Protein AF-A0A519W907-F1 (afdb_monomer_lite)

Secondary structure (DSSP, 8-state):
-EEETTEEEEEEESSEEEEETTEEEEEEES-SEEEEEEESTTS--EE-GGGEEEE--SSSSEEEEEE---------EEEEETTEEEEEPPP--TTEEEEEEEEEEESSEEEEEETTEEEEEEE-SSS-EEEE-TTTTTT-SS-EEEEEEPPEETT-GGGGGS-TTT-----TT-EE-EEEEEEEEEEEEEEEEE-

Radius of gyration: 21.45 Å; chains: 1; bounding box: 52×38×58 Å

Foldseek 3Di:
DDDDPNFDKDKDKCFDWDDDHQKTKTKHWQDQKMKIKIPQPPSWDWPPCPQWDWDDDPDRITMIIGGHDDDFWDWDKDDPDQFKIKTAQTDDDPQFPWKKKWWQKAAAKKFKDAPNHTDDMDGQQLGTDIDTRVVVVPVGPVNMIMMGGHWAWPPPPCLVVHDPNSRDDDDPRDTDIHGDDIGIITIGMDMIGTD

Sequence (195 aa):
MISADDQKAICFSEAIILKDRNQLQLLSLGKANFSLSVYPKGSLVFENTSEMKVQKDNFPTDDYTVSVPEVSPVLDKNLTAEDKVQVKLPVLEKGLNDIFLNIDYLGDVGLAYLDNTLVADDFYKGLPWNIGLKQFIGQSKSNELQFYFRPIYKTAPYLVDLLPQALPKFERDSKLVDIKKLIFVPEYTFTIKIK

Structure (mmCIF, N/CA/C/O backbone):
data_AF-A0A519W907-F1
#
_entry.id   AF-A0A519W907-F1
#
loop_
_atom_site.group_PDB
_atom_site.id
_atom_site.type_symbol
_atom_site.label_atom_id
_atom_site.label_alt_id
_atom_site.label_comp_id
_atom_site.label_asym_id
_atom_site.label_entity_id
_atom_site.label_seq_id
_atom_site.pdbx_PDB_ins_code
_atom_site.Cartn_x
_atom_site.Cartn_y
_atom_site.Cartn_z
_atom_site.occupancy
_atom_site.B_iso_or_equiv
_atom_site.auth_seq_id
_atom_site.auth_comp_id
_atom_site.auth_asym_id
_atom_site.auth_atom_id
_atom_site.pdbx_PDB_model_num
ATOM 1 N N . MET A 1 1 ? -16.003 14.072 10.359 1.00 70.38 1 MET A N 1
ATOM 2 C CA . MET A 1 1 ? -17.065 14.333 11.355 1.00 70.38 1 MET A CA 1
ATOM 3 C C . MET A 1 1 ? -17.979 13.123 11.368 1.00 70.38 1 MET A C 1
ATOM 5 O O . MET A 1 1 ? -18.423 12.713 10.303 1.00 70.38 1 MET A O 1
ATOM 9 N N . ILE A 1 2 ? -18.182 12.522 12.533 1.00 77.81 2 ILE A N 1
ATOM 10 C CA . ILE A 1 2 ? -18.952 11.294 12.744 1.00 77.81 2 ILE A CA 1
ATOM 11 C C . ILE A 1 2 ? -20.163 11.668 13.597 1.00 77.81 2 ILE A C 1
ATOM 13 O O . ILE A 1 2 ? -20.025 12.429 14.548 1.00 77.81 2 ILE A O 1
ATOM 17 N N . SER A 1 3 ? -21.349 11.188 13.233 1.00 71.50 3 SER A N 1
ATOM 18 C CA . SER A 1 3 ? -22.583 11.396 13.999 1.00 71.50 3 SER A CA 1
ATOM 19 C C . SER A 1 3 ? -23.052 10.092 14.643 1.00 71.50 3 SER A C 1
ATOM 21 O O . SER A 1 3 ? -23.189 9.094 13.941 1.00 71.50 3 SER A O 1
ATOM 23 N N . ALA A 1 4 ? -23.321 10.083 15.939 1.00 64.75 4 ALA A N 1
ATOM 24 C CA . ALA A 1 4 ? -23.958 8.967 16.637 1.00 64.75 4 ALA A CA 1
ATOM 25 C C . ALA A 1 4 ? -25.006 9.556 17.586 1.00 64.75 4 ALA A C 1
ATOM 27 O O . ALA A 1 4 ? -24.677 10.486 18.315 1.00 64.75 4 ALA A O 1
ATOM 28 N N . ASP A 1 5 ? -26.258 9.094 17.500 1.00 60.44 5 ASP A N 1
ATOM 29 C CA . ASP A 1 5 ? -27.373 9.495 18.374 1.00 60.44 5 ASP A CA 1
ATOM 30 C C . ASP A 1 5 ? -27.430 11.005 18.691 1.00 60.44 5 ASP A C 1
ATOM 32 O O . ASP A 1 5 ? -27.331 11.436 19.838 1.00 60.44 5 ASP A O 1
ATOM 36 N N . ASP A 1 6 ? -27.535 11.829 17.640 1.00 66.31 6 ASP A N 1
ATOM 37 C CA . ASP A 1 6 ? -27.565 13.305 17.679 1.00 66.31 6 ASP A CA 1
ATOM 38 C C . ASP A 1 6 ? -26.314 14.012 18.241 1.00 66.31 6 ASP A C 1
ATOM 40 O O . ASP A 1 6 ? -26.222 15.244 18.195 1.00 66.31 6 ASP A O 1
ATOM 44 N N . GLN A 1 7 ? -25.287 13.269 18.659 1.00 70.31 7 GLN A N 1
ATOM 45 C CA . GLN A 1 7 ? -23.971 13.807 18.994 1.00 70.31 7 GLN A CA 1
ATOM 46 C C . GLN A 1 7 ? -23.035 13.792 17.782 1.00 70.31 7 GLN A C 1
ATOM 48 O O . GLN A 1 7 ? -22.988 12.851 16.984 1.00 70.31 7 GLN A O 1
ATOM 53 N N . LYS A 1 8 ? -22.272 14.879 17.625 1.00 85.38 8 LYS A N 1
ATOM 54 C CA . LYS A 1 8 ? -21.253 15.025 16.582 1.00 85.38 8 LYS A CA 1
ATOM 55 C C . LYS A 1 8 ? -19.876 14.912 17.212 1.00 85.38 8 LYS A C 1
ATOM 57 O O . LYS A 1 8 ? -19.538 15.691 18.098 1.00 85.38 8 LYS A O 1
ATOM 62 N N . ALA A 1 9 ? -19.079 13.999 16.678 1.00 91.00 9 ALA A N 1
ATOM 63 C CA . ALA A 1 9 ? -17.692 13.805 17.044 1.00 91.00 9 ALA A CA 1
ATOM 64 C C . ALA A 1 9 ? -16.762 14.117 15.866 1.00 91.00 9 ALA A C 1
ATOM 66 O O . ALA A 1 9 ? -17.083 13.925 14.683 1.00 91.00 9 ALA A O 1
ATOM 67 N N . ILE A 1 10 ? -15.571 14.595 16.187 1.00 92.56 10 ILE A N 1
ATOM 68 C CA . ILE A 1 10 ? -14.442 14.695 15.273 1.00 92.56 10 ILE A CA 1
ATOM 69 C C . ILE A 1 10 ? -13.438 13.639 15.711 1.00 92.56 10 ILE A C 1
ATOM 71 O O . ILE A 1 10 ? -13.078 13.573 16.882 1.00 92.56 10 ILE A O 1
ATOM 75 N N . CYS A 1 11 ? -13.004 12.816 14.762 1.00 93.25 11 CYS A N 1
ATOM 76 C CA . CYS A 1 11 ? -12.008 11.789 15.009 1.00 93.25 11 CYS A CA 1
ATOM 77 C C . CYS A 1 11 ? -10.723 12.135 14.264 1.00 93.25 11 CYS A C 1
ATOM 79 O O . CYS A 1 11 ? -10.778 12.532 13.098 1.00 93.25 11 CYS A O 1
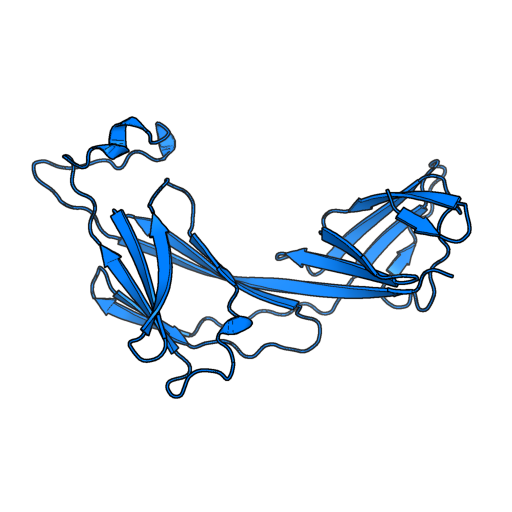ATOM 81 N N . PHE A 1 12 ? -9.592 11.951 14.934 1.00 93.94 12 PHE A N 1
ATOM 82 C CA . PHE A 1 12 ? -8.254 12.079 14.371 1.00 93.94 12 PHE A CA 1
ATOM 83 C C . PHE A 1 12 ? -7.584 10.713 14.443 1.00 93.94 12 PHE A C 1
ATOM 85 O O . PHE A 1 12 ? -7.691 10.029 15.457 1.00 93.94 12 PHE A O 1
ATOM 92 N N . SER A 1 13 ? -6.928 10.288 13.371 1.00 94.88 13 SER A N 1
ATOM 93 C CA . SER A 1 13 ? -6.238 9.003 13.342 1.00 94.88 13 SER A CA 1
ATOM 94 C C . SER A 1 13 ? -5.138 9.020 12.293 1.00 94.88 13 SER A C 1
ATOM 96 O O . SER A 1 13 ? -5.217 9.754 11.309 1.00 94.88 13 SER A O 1
ATOM 98 N N . GLU A 1 14 ? -4.118 8.194 12.510 1.00 93.94 14 GLU A N 1
ATOM 99 C CA . GLU A 1 14 ? -3.147 7.840 11.471 1.00 93.94 14 GLU A CA 1
ATOM 100 C C . GLU A 1 14 ? -3.726 6.851 10.443 1.00 93.94 14 GLU A C 1
ATOM 102 O O . GLU A 1 14 ? -3.147 6.672 9.373 1.00 93.94 14 GLU A O 1
ATOM 107 N N . ALA A 1 15 ? -4.855 6.215 10.766 1.00 96.25 15 ALA A N 1
ATOM 108 C CA . ALA A 1 15 ? -5.601 5.315 9.899 1.00 96.25 15 ALA A CA 1
ATOM 109 C C . ALA A 1 15 ? -6.757 6.046 9.194 1.00 96.25 15 ALA A C 1
ATOM 111 O O . ALA A 1 15 ? -7.297 7.040 9.689 1.00 96.25 15 ALA A O 1
ATOM 112 N N . ILE A 1 16 ? -7.189 5.516 8.048 1.00 96.69 16 ILE A N 1
ATOM 113 C CA . ILE A 1 16 ? -8.424 5.959 7.393 1.00 96.69 16 ILE A CA 1
ATOM 114 C C . ILE A 1 16 ? -9.606 5.482 8.234 1.00 96.69 16 ILE A C 1
ATOM 116 O O . ILE A 1 16 ? -9.694 4.302 8.561 1.00 96.69 16 ILE A O 1
ATOM 120 N N . ILE A 1 17 ? -10.530 6.389 8.549 1.00 95.62 17 ILE A N 1
ATOM 121 C CA . ILE A 1 17 ? -11.755 6.071 9.288 1.00 95.62 17 ILE A CA 1
ATOM 122 C C . ILE A 1 17 ? -12.928 6.030 8.312 1.00 95.62 17 ILE A C 1
ATOM 124 O O . ILE A 1 17 ? -13.289 7.046 7.714 1.00 95.62 17 ILE A O 1
ATOM 128 N N . LEU A 1 18 ? -13.559 4.868 8.202 1.00 94.88 18 LEU A N 1
ATOM 129 C CA . LEU A 1 18 ? -14.806 4.662 7.479 1.00 94.88 18 LEU A CA 1
ATOM 130 C C . LEU A 1 18 ? -15.929 4.460 8.494 1.00 94.88 18 LEU A C 1
ATOM 132 O O . LEU A 1 18 ? -15.838 3.609 9.375 1.00 94.88 18 LEU A O 1
ATOM 136 N N . LYS A 1 19 ? -16.993 5.254 8.383 1.00 91.50 19 LYS A N 1
ATOM 137 C CA . LYS A 1 19 ? -18.180 5.112 9.228 1.00 91.50 19 LYS A CA 1
ATOM 138 C C . LYS A 1 19 ? -19.247 4.333 8.469 1.00 91.50 19 LYS A C 1
ATOM 140 O O . LYS A 1 19 ? -19.707 4.802 7.430 1.00 91.50 19 LYS A O 1
ATOM 145 N N . ASP A 1 20 ? -19.702 3.224 9.039 1.00 88.88 20 ASP A N 1
ATOM 146 C CA . ASP A 1 20 ? -20.896 2.510 8.588 1.00 88.88 20 ASP A CA 1
ATOM 147 C C . ASP A 1 20 ? -21.886 2.363 9.746 1.00 88.88 20 ASP A C 1
ATOM 149 O O . ASP A 1 20 ? -21.663 1.608 10.691 1.00 88.88 20 ASP A O 1
ATOM 153 N N . ARG A 1 21 ? -22.990 3.115 9.686 1.00 87.00 21 ARG A N 1
ATOM 154 C CA . ARG A 1 21 ? -24.028 3.165 10.733 1.00 87.00 21 ARG A CA 1
ATOM 155 C C . ARG A 1 21 ? -23.418 3.371 12.130 1.00 87.00 21 ARG A C 1
ATOM 157 O O . ARG A 1 21 ? -22.912 4.458 12.406 1.00 87.00 21 ARG A O 1
ATOM 164 N N . ASN A 1 22 ? -23.444 2.328 12.962 1.00 89.06 22 ASN A N 1
ATOM 165 C CA . ASN A 1 22 ? -22.964 2.306 14.343 1.00 89.06 22 ASN A CA 1
ATOM 166 C C . ASN A 1 22 ? -21.597 1.611 14.445 1.00 89.06 22 ASN A C 1
ATOM 168 O O . ASN A 1 22 ? -21.284 0.991 15.456 1.00 89.06 22 ASN A O 1
ATOM 172 N N . GLN A 1 23 ? -20.800 1.629 13.379 1.00 91.94 23 GLN A N 1
ATOM 173 C CA . GLN A 1 23 ? -19.469 1.036 13.346 1.00 91.94 23 GLN A CA 1
ATOM 174 C C . GLN A 1 23 ? -18.473 1.990 12.700 1.00 91.94 23 GLN A C 1
ATOM 176 O O . GLN A 1 23 ? -18.790 2.697 11.739 1.00 91.94 23 GLN A O 1
ATOM 181 N N . LEU A 1 24 ? -17.256 1.980 13.231 1.00 93.12 24 LEU A N 1
ATOM 182 C CA . LEU A 1 24 ? -16.083 2.556 12.598 1.00 93.12 24 LEU A CA 1
ATOM 183 C C . LEU A 1 24 ? -15.180 1.426 12.141 1.00 93.12 24 LEU A C 1
ATOM 185 O O . LEU A 1 24 ? -14.787 0.579 12.941 1.00 93.12 24 LEU A O 1
ATOM 189 N N . GLN A 1 25 ? -14.822 1.449 10.869 1.00 95.25 25 GLN A N 1
ATOM 190 C CA . GLN A 1 25 ? -13.731 0.659 10.336 1.00 95.25 25 GLN A CA 1
ATOM 191 C C . GLN A 1 25 ? -12.511 1.567 10.193 1.00 95.25 25 GLN A C 1
ATOM 193 O O . GLN A 1 25 ? -12.583 2.628 9.575 1.00 95.25 25 GLN A O 1
ATOM 198 N N . LEU A 1 26 ? -11.394 1.149 10.775 1.00 95.94 26 LEU A N 1
ATOM 199 C CA . LEU A 1 26 ? -10.100 1.802 10.655 1.00 95.94 26 LEU A CA 1
ATOM 200 C C . LEU A 1 26 ? -9.215 0.985 9.716 1.00 95.94 26 LEU A C 1
ATOM 202 O O . LEU A 1 26 ? -9.109 -0.233 9.883 1.00 95.94 26 LEU A O 1
ATOM 206 N N . LEU A 1 27 ? -8.606 1.652 8.735 1.00 97.56 27 LEU A N 1
ATOM 207 C CA . LEU A 1 27 ? -7.676 1.063 7.772 1.00 97.56 27 LEU A CA 1
ATOM 208 C C . LEU A 1 27 ? -6.295 1.696 7.942 1.00 97.56 27 LEU A C 1
ATOM 210 O O . LEU A 1 27 ? -6.119 2.891 7.696 1.00 97.56 27 LEU A O 1
ATOM 214 N N . SER A 1 28 ? -5.329 0.906 8.403 1.00 97.56 28 SER A N 1
ATOM 215 C CA . SER A 1 28 ? -3.981 1.375 8.730 1.00 97.56 28 SER A CA 1
ATOM 216 C C . SER A 1 28 ? -2.957 0.770 7.778 1.00 97.56 28 SER A C 1
ATOM 218 O O . SER A 1 28 ? -2.680 -0.429 7.824 1.00 97.56 28 SER A O 1
ATOM 220 N N . LEU A 1 29 ? -2.372 1.600 6.914 1.00 97.12 29 LEU A N 1
ATOM 221 C CA . LEU A 1 29 ? -1.371 1.163 5.945 1.00 97.12 29 LEU A CA 1
ATOM 222 C C . LEU A 1 29 ? 0.013 1.050 6.600 1.00 97.12 29 LEU A C 1
ATOM 224 O O . LEU A 1 29 ? 0.566 2.030 7.096 1.00 97.12 29 LEU A O 1
ATOM 228 N N . GLY A 1 30 ? 0.585 -0.152 6.589 1.00 96.50 30 GLY A N 1
ATOM 229 C CA . GLY A 1 30 ? 1.949 -0.438 7.038 1.00 96.50 30 GLY A CA 1
ATOM 230 C C . GLY A 1 30 ? 2.181 -0.353 8.550 1.00 96.50 30 GLY A C 1
ATOM 231 O O . GLY A 1 30 ? 3.302 -0.581 8.996 1.00 96.50 30 GLY A O 1
ATOM 232 N N . LYS A 1 31 ? 1.154 -0.043 9.350 1.00 96.25 31 LYS A N 1
ATOM 233 C CA . LYS A 1 31 ? 1.269 0.129 10.804 1.00 96.25 31 LYS A CA 1
ATOM 234 C C . LYS A 1 31 ? 0.263 -0.746 11.548 1.00 96.25 31 LYS A C 1
ATOM 236 O O . LYS A 1 31 ? -0.934 -0.470 11.525 1.00 96.25 31 LYS A O 1
ATOM 241 N N . ALA A 1 32 ? 0.760 -1.745 12.276 1.00 95.81 32 ALA A N 1
ATOM 242 C CA . ALA A 1 32 ? -0.058 -2.583 13.162 1.00 95.81 32 ALA A CA 1
ATOM 243 C C . ALA A 1 32 ? -0.493 -1.856 14.454 1.00 95.81 32 ALA A C 1
ATOM 245 O O . ALA A 1 32 ? -1.397 -2.301 15.157 1.00 95.81 32 ALA A O 1
ATOM 246 N N . ASN A 1 33 ? 0.148 -0.726 14.769 1.00 95.62 33 ASN A N 1
ATOM 247 C CA . ASN A 1 33 ? -0.187 0.131 15.901 1.00 95.62 33 ASN A CA 1
ATOM 248 C C . ASN A 1 33 ? -0.489 1.538 15.392 1.00 95.62 33 ASN A C 1
ATOM 250 O O . ASN A 1 33 ? 0.345 2.122 14.700 1.00 95.62 33 ASN A O 1
ATOM 254 N N . PHE A 1 34 ? -1.652 2.082 15.736 1.00 95.31 34 PHE A N 1
ATOM 255 C CA . PHE A 1 34 ? -2.079 3.406 15.280 1.00 95.31 34 PHE A CA 1
ATOM 256 C C . PHE A 1 34 ? -2.965 4.099 16.318 1.00 95.31 34 PHE A C 1
ATOM 258 O O . PHE A 1 34 ? -3.583 3.456 17.171 1.00 95.31 34 PHE A O 1
ATOM 265 N N . SER A 1 35 ? -2.996 5.430 16.268 1.00 94.69 35 SER A N 1
ATOM 266 C CA . SER A 1 35 ? -3.778 6.255 17.190 1.00 94.69 35 SER A CA 1
ATOM 267 C C . SER A 1 35 ? -5.190 6.519 16.671 1.00 94.69 35 SER A C 1
ATOM 269 O O . SER A 1 35 ? -5.424 6.613 15.464 1.00 94.69 35 SER A O 1
ATOM 271 N N . LEU A 1 36 ? -6.129 6.669 17.598 1.00 94.50 36 LEU A N 1
ATOM 272 C CA . LEU A 1 36 ? -7.462 7.210 17.370 1.00 94.50 36 LEU A CA 1
ATOM 273 C C . LEU A 1 36 ? -7.775 8.184 18.506 1.00 94.50 36 LEU A C 1
ATOM 275 O O . LEU A 1 36 ? -7.763 7.791 19.666 1.00 94.50 36 LEU A O 1
ATOM 279 N N . SER A 1 37 ? -8.100 9.422 18.167 1.00 93.88 37 SER A N 1
ATOM 280 C CA . SER A 1 37 ? -8.501 10.465 19.111 1.00 93.88 37 SER A CA 1
ATOM 281 C C . SER A 1 37 ? -9.909 10.935 18.788 1.00 93.88 37 SER A C 1
ATOM 283 O O . SER A 1 37 ? -10.225 11.166 17.619 1.00 93.88 37 SER A O 1
ATOM 285 N N . VAL A 1 38 ? -10.752 11.109 19.802 1.00 93.69 38 VAL A N 1
ATOM 286 C CA . VAL A 1 38 ? -12.151 11.526 19.652 1.00 93.69 38 VAL A CA 1
ATOM 287 C C . VAL A 1 38 ? -12.395 12.832 20.398 1.00 93.69 38 VAL A C 1
ATOM 289 O O . VAL A 1 38 ? -12.130 12.926 21.592 1.00 93.69 38 VAL A O 1
ATOM 292 N N . TYR A 1 39 ? -12.936 13.832 19.702 1.00 92.56 39 TYR A N 1
ATOM 293 C CA . TYR A 1 39 ? -13.360 15.112 20.266 1.00 92.56 39 TYR A CA 1
ATOM 294 C C . TYR A 1 39 ? -14.861 15.358 20.027 1.00 92.56 39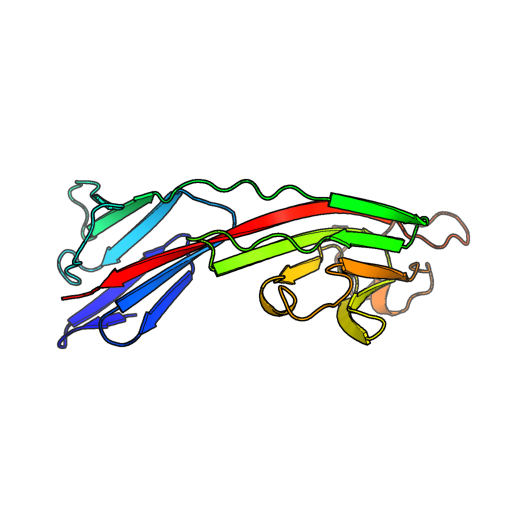 TYR A C 1
ATOM 296 O O . TYR A 1 39 ? -15.322 15.163 18.901 1.00 92.56 39 TYR A O 1
ATOM 304 N N . PRO A 1 40 ? -15.604 15.905 21.003 1.00 92.62 40 PRO A N 1
ATOM 305 C CA . PRO A 1 40 ? -15.180 16.129 22.383 1.00 92.62 40 PRO A CA 1
ATOM 306 C C . PRO A 1 40 ? -15.104 14.813 23.165 1.00 92.62 40 PRO A C 1
ATOM 308 O O . PRO A 1 40 ? -15.684 13.802 22.767 1.00 92.62 40 PRO A O 1
ATOM 311 N N . LYS A 1 41 ? -14.398 14.835 24.292 1.00 90.69 41 LYS A N 1
ATOM 312 C CA . LYS A 1 41 ? -14.345 13.722 25.240 1.00 90.69 41 LYS A CA 1
ATOM 313 C C . LYS A 1 41 ? -15.751 13.222 25.598 1.00 90.69 41 LYS A C 1
ATOM 315 O O . LYS A 1 41 ? -16.637 14.022 25.896 1.00 90.69 41 LYS A O 1
ATOM 320 N N . GLY A 1 42 ? -15.947 11.91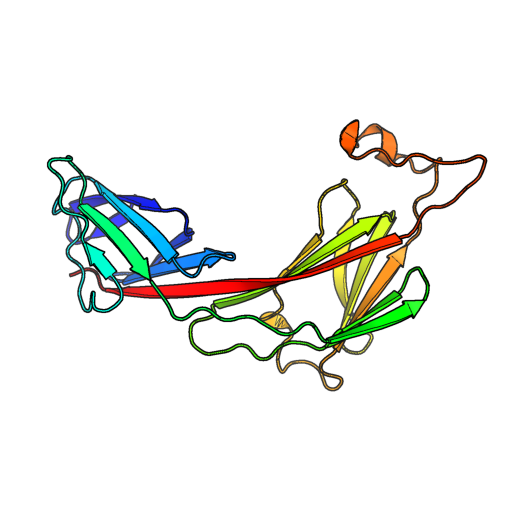2 25.572 1.00 87.94 42 GLY A N 1
ATOM 321 C CA . GLY A 1 42 ? -17.198 11.217 25.854 1.00 87.94 42 GLY A CA 1
ATOM 322 C C . GLY A 1 42 ? -18.213 11.226 24.710 1.00 87.94 42 GLY A C 1
ATOM 323 O O . GLY A 1 42 ? -19.293 10.674 24.888 1.00 87.94 42 GLY A O 1
ATOM 324 N N . SER A 1 43 ? -17.898 11.831 23.555 1.00 89.88 43 SER A N 1
ATOM 325 C CA . SER A 1 43 ? -18.846 11.932 22.429 1.00 89.88 43 SER A CA 1
ATOM 326 C C . SER A 1 43 ? -19.049 10.638 21.646 1.00 89.88 43 SER A C 1
ATOM 328 O O . SER A 1 43 ? -20.043 10.514 20.937 1.00 89.88 43 SER A O 1
ATOM 330 N N . LEU A 1 44 ? -18.123 9.680 21.752 1.00 88.62 44 LEU A N 1
ATOM 331 C CA . LEU A 1 44 ? -18.296 8.327 21.228 1.00 88.62 44 LEU A CA 1
ATOM 332 C C . LEU A 1 44 ? -17.982 7.323 22.327 1.00 88.62 44 LEU A C 1
ATOM 334 O O . LEU A 1 44 ? -16.925 7.379 22.954 1.00 88.62 44 LEU A O 1
ATOM 338 N N . VAL A 1 45 ? -18.892 6.375 22.522 1.00 87.56 45 VAL A N 1
ATOM 339 C CA . VAL A 1 45 ? -18.687 5.239 23.416 1.00 87.56 45 VAL A CA 1
ATOM 340 C C . VAL A 1 45 ? -18.495 4.004 22.554 1.00 87.56 45 VAL A C 1
ATOM 342 O O . VAL A 1 45 ? -19.340 3.682 21.724 1.00 87.56 45 VAL A O 1
ATOM 345 N N . PHE A 1 46 ? -17.372 3.320 22.739 1.00 89.25 46 PHE A N 1
ATOM 346 C CA . PHE A 1 46 ? -17.028 2.145 21.952 1.00 89.25 46 PHE A CA 1
ATOM 347 C C . PHE A 1 46 ? -17.325 0.839 22.696 1.00 89.25 46 PHE A C 1
ATOM 349 O O . PHE A 1 46 ? -17.104 0.737 23.904 1.00 89.25 46 PHE A O 1
ATOM 356 N N . GLU A 1 47 ? -17.771 -0.182 21.965 1.00 86.06 47 GLU A N 1
ATOM 357 C CA . GLU A 1 47 ? -17.928 -1.550 22.475 1.0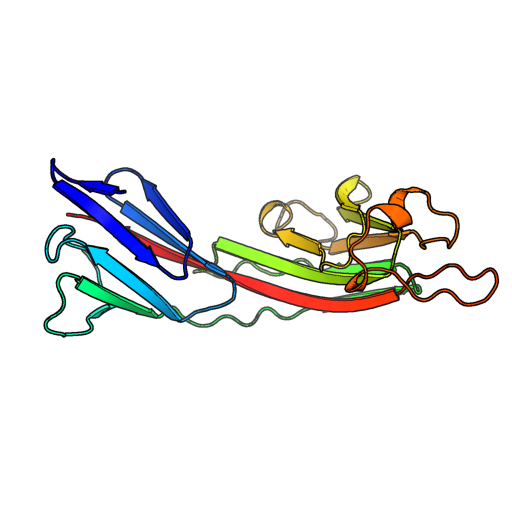0 86.06 47 GLU A CA 1
ATOM 358 C C . GLU A 1 47 ? -16.763 -2.449 22.029 1.00 86.06 47 GLU A C 1
ATOM 360 O O . GLU A 1 47 ? -16.185 -2.241 20.966 1.00 86.06 47 GLU A O 1
ATOM 365 N N . ASN A 1 48 ? -16.460 -3.503 22.797 1.00 74.19 48 ASN A N 1
ATOM 366 C CA . ASN A 1 48 ? -15.433 -4.509 22.467 1.00 74.19 48 ASN A CA 1
ATOM 367 C C . ASN A 1 48 ? -14.027 -3.924 22.221 1.00 74.19 48 ASN A C 1
ATOM 369 O O . ASN A 1 48 ? -13.335 -4.282 21.272 1.00 74.19 48 ASN A O 1
ATOM 373 N N . THR A 1 49 ? -13.572 -3.052 23.119 1.00 77.12 49 THR A N 1
ATOM 374 C CA . THR A 1 49 ? -12.282 -2.346 23.044 1.00 77.12 49 THR A CA 1
ATOM 375 C C . THR A 1 49 ? -11.070 -3.213 23.434 1.00 77.12 49 THR A C 1
ATOM 377 O O . THR A 1 49 ? -10.087 -2.682 23.940 1.00 77.12 49 THR A O 1
ATOM 380 N N . SER A 1 50 ? -11.109 -4.542 23.278 1.00 76.25 50 SER A N 1
ATOM 381 C CA . SER A 1 50 ? -10.040 -5.442 23.765 1.00 76.25 50 SER A CA 1
ATOM 382 C C . SER A 1 50 ? -8.680 -5.189 23.108 1.00 76.25 50 SER A C 1
ATOM 384 O O . SER A 1 50 ? -7.643 -5.395 23.732 1.00 76.25 50 SER A O 1
ATOM 386 N N . GLU A 1 51 ? -8.692 -4.714 21.864 1.00 78.25 51 GLU A N 1
ATOM 387 C CA . GLU A 1 51 ? -7.502 -4.372 21.070 1.00 78.25 51 GLU A CA 1
ATOM 388 C C . GLU A 1 51 ? -7.127 -2.881 21.189 1.00 78.25 51 GLU A C 1
ATOM 390 O O . GLU A 1 51 ? -6.204 -2.405 20.528 1.00 78.25 51 GLU A O 1
ATOM 395 N N . MET A 1 52 ? -7.827 -2.133 22.053 1.00 82.62 52 MET A N 1
ATOM 396 C CA . MET A 1 52 ? -7.609 -0.708 22.284 1.00 82.62 52 MET A CA 1
ATOM 397 C C . MET A 1 52 ? -7.087 -0.447 23.689 1.00 82.62 52 MET A C 1
ATOM 399 O O . MET A 1 52 ? -7.690 -0.828 24.693 1.00 82.62 52 MET A O 1
ATOM 403 N N . LYS A 1 53 ? -5.987 0.293 23.767 1.00 82.62 53 LYS A N 1
ATOM 404 C CA . LYS A 1 53 ? -5.474 0.840 25.021 1.00 82.62 53 LYS A CA 1
ATOM 405 C C . LYS A 1 53 ? -5.895 2.297 25.133 1.00 82.62 53 LYS A C 1
ATOM 407 O O . LYS A 1 53 ? -5.534 3.112 24.289 1.00 82.62 53 LYS A O 1
ATOM 412 N N . VAL A 1 54 ? -6.650 2.614 26.182 1.00 79.81 54 VAL A N 1
ATOM 413 C CA . VAL A 1 54 ? -7.026 3.994 26.514 1.00 79.81 54 VAL A CA 1
ATOM 414 C C . VAL A 1 54 ? -5.816 4.708 27.101 1.00 79.81 54 VAL A C 1
ATOM 416 O O . VAL A 1 54 ? -5.236 4.236 28.083 1.00 79.81 54 VAL A O 1
ATOM 419 N N . GLN A 1 55 ? -5.465 5.856 26.537 1.00 75.94 55 GLN A N 1
ATOM 420 C CA . GLN A 1 55 ? -4.487 6.759 27.125 1.00 75.94 55 GLN A CA 1
ATOM 421 C C . GLN A 1 55 ? -5.233 7.752 28.020 1.00 75.94 55 GLN A C 1
ATOM 423 O O . GLN A 1 55 ? -6.119 8.477 27.573 1.00 75.94 55 GLN A O 1
ATOM 428 N N . LYS A 1 56 ? -4.937 7.736 29.325 1.00 63.44 56 LYS A N 1
ATOM 429 C CA . LYS A 1 56 ? -5.553 8.667 30.277 1.00 63.44 56 LYS A CA 1
ATOM 430 C C . LYS A 1 56 ? -4.723 9.939 30.354 1.00 63.44 56 LYS A C 1
ATOM 432 O O . LYS A 1 56 ? -3.627 9.908 30.905 1.00 63.44 56 LYS A O 1
ATOM 437 N N . ASP A 1 57 ? -5.298 11.039 29.885 1.00 67.81 57 ASP A N 1
ATOM 438 C CA . ASP A 1 57 ? -4.787 12.389 30.109 1.00 67.81 57 ASP A CA 1
ATOM 439 C C . ASP A 1 57 ? -5.945 13.383 30.347 1.00 67.81 57 ASP A C 1
ATOM 441 O O . ASP A 1 57 ? -7.127 13.069 30.138 1.00 67.81 57 ASP A O 1
ATOM 445 N N . ASN A 1 58 ? -5.616 14.586 30.814 1.00 68.19 58 ASN A N 1
ATOM 446 C CA . ASN A 1 58 ? -6.547 15.675 31.109 1.00 68.19 58 ASN A CA 1
ATOM 447 C C . ASN A 1 58 ? -6.862 16.533 29.863 1.00 68.19 58 ASN A C 1
ATOM 449 O O . ASN A 1 58 ? -7.070 17.743 29.960 1.00 68.19 58 ASN A O 1
ATOM 453 N N . PHE A 1 59 ? -6.872 15.905 28.687 1.00 80.69 59 PHE A N 1
ATOM 454 C CA . PHE A 1 59 ? -7.176 16.531 27.402 1.00 80.69 59 PHE A CA 1
ATOM 455 C C . PHE A 1 59 ? -8.692 16.541 27.117 1.00 80.69 59 PHE A C 1
ATOM 457 O O . PHE A 1 59 ? -9.433 15.707 27.651 1.00 80.69 59 PHE A O 1
ATOM 464 N N . PRO A 1 60 ? -9.186 17.458 26.257 1.00 90.12 60 PRO A N 1
ATOM 465 C CA . PRO A 1 60 ? -10.580 17.476 25.809 1.00 90.12 60 PRO A CA 1
ATOM 466 C C . PRO A 1 60 ? -10.921 16.361 24.799 1.00 90.12 60 PRO A C 1
ATOM 468 O O . PRO A 1 60 ? -12.014 16.383 24.230 1.00 90.12 60 PRO A O 1
ATOM 471 N N . THR A 1 61 ? -10.010 15.414 24.568 1.00 91.81 61 THR A N 1
ATOM 472 C CA . THR A 1 61 ? -10.161 14.233 23.709 1.00 91.81 61 THR A CA 1
ATOM 473 C C . THR A 1 61 ? -10.178 12.941 24.523 1.00 91.81 61 THR A C 1
ATOM 475 O O . THR A 1 61 ? -9.621 12.878 25.620 1.00 91.81 61 THR A O 1
ATOM 478 N N . ASP A 1 62 ? -10.810 11.902 23.975 1.00 91.25 62 ASP A N 1
ATOM 479 C CA . ASP A 1 62 ? -10.503 10.519 24.344 1.00 91.25 62 ASP A CA 1
ATOM 480 C C . ASP A 1 62 ? -9.481 9.953 23.360 1.00 91.25 62 ASP A C 1
ATOM 482 O O . ASP A 1 62 ? -9.746 9.894 22.157 1.00 91.25 62 ASP A O 1
ATOM 486 N N . ASP A 1 63 ? -8.325 9.543 23.876 1.00 92.00 63 ASP A N 1
ATOM 487 C CA . ASP A 1 63 ? -7.197 9.062 23.085 1.00 92.00 63 ASP A CA 1
ATOM 488 C C . ASP A 1 63 ? -7.004 7.553 23.260 1.00 92.00 63 ASP A C 1
ATOM 490 O O . ASP A 1 63 ? -6.939 7.016 24.372 1.00 92.00 63 ASP A O 1
ATOM 494 N N . TYR A 1 64 ? -6.891 6.860 22.134 1.00 92.56 64 TYR A N 1
ATOM 495 C CA . TYR A 1 64 ? -6.785 5.413 22.055 1.00 92.56 64 TYR A CA 1
ATOM 496 C C . TYR A 1 64 ? -5.593 5.011 21.188 1.00 92.56 64 TYR A C 1
ATOM 498 O O . TYR A 1 64 ? -5.347 5.591 20.130 1.00 92.56 64 TYR A O 1
ATOM 506 N N . THR A 1 65 ? -4.890 3.960 21.602 1.00 94.00 65 THR A N 1
ATOM 507 C CA . THR A 1 65 ? -3.971 3.212 20.736 1.00 94.00 65 THR A CA 1
ATOM 508 C C . THR A 1 65 ? -4.624 1.895 20.361 1.00 94.00 65 THR A C 1
ATOM 510 O O . THR A 1 65 ? -4.946 1.099 21.245 1.00 94.00 65 THR A O 1
ATOM 513 N N . VAL A 1 66 ? -4.796 1.660 19.065 1.00 93.88 66 VAL A N 1
ATOM 514 C CA . VAL A 1 66 ? -5.224 0.372 18.517 1.00 93.88 66 VAL A CA 1
ATOM 515 C C . VAL A 1 66 ? -3.975 -0.453 18.214 1.00 93.88 66 VAL A C 1
ATOM 517 O O . VAL A 1 66 ? -3.053 0.052 17.571 1.00 93.88 66 VAL A O 1
ATOM 520 N N . SER A 1 67 ? -3.945 -1.703 18.675 1.00 94.56 67 SER A N 1
ATOM 521 C CA . SER A 1 67 ? -2.852 -2.651 18.434 1.00 94.56 67 SER A CA 1
ATOM 522 C C . SER A 1 67 ? -3.413 -3.955 17.875 1.00 94.56 67 SER A C 1
ATOM 524 O O . SER A 1 67 ? -4.065 -4.704 18.602 1.00 94.56 67 SER A O 1
ATOM 526 N N . VAL A 1 68 ? -3.128 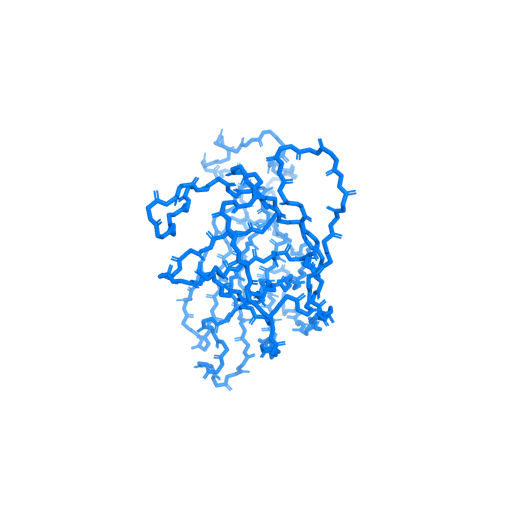-4.240 16.606 1.00 93.50 68 VAL A N 1
ATOM 527 C CA . VAL A 1 68 ? -3.499 -5.502 15.944 1.00 93.50 68 VAL A CA 1
ATOM 528 C C . VAL A 1 68 ? -2.272 -6.409 15.771 1.00 93.50 68 VAL A C 1
ATOM 530 O O . VAL A 1 68 ? -1.142 -5.916 15.830 1.00 93.50 68 VAL A O 1
ATOM 533 N N . PRO A 1 69 ? -2.446 -7.731 15.573 1.00 93.50 69 PRO A N 1
ATOM 534 C CA . PRO A 1 69 ? -1.332 -8.624 15.266 1.00 93.50 69 PRO A CA 1
ATOM 535 C C . PRO A 1 69 ? -0.570 -8.169 14.016 1.00 93.50 69 PRO A C 1
ATOM 537 O O . PRO A 1 69 ? -1.171 -7.913 12.974 1.00 93.50 69 PRO A O 1
ATOM 540 N N . GLU A 1 70 ? 0.752 -8.069 14.124 1.00 94.88 70 GLU A N 1
ATOM 541 C CA . GLU A 1 70 ? 1.613 -7.680 13.009 1.00 94.88 70 GLU A CA 1
ATOM 542 C C . GLU A 1 70 ? 1.752 -8.829 12.005 1.00 94.88 70 GLU A C 1
ATOM 544 O O . GLU A 1 70 ? 1.992 -9.977 12.383 1.00 94.88 70 GLU A O 1
ATOM 549 N N . VAL A 1 71 ? 1.620 -8.506 10.719 1.00 94.88 71 VAL A N 1
ATOM 550 C CA . VAL A 1 71 ? 1.760 -9.443 9.602 1.00 94.88 71 VAL A CA 1
ATOM 551 C C . VAL A 1 71 ? 2.899 -8.965 8.710 1.00 94.88 71 VAL A C 1
ATOM 553 O O . VAL A 1 71 ? 2.978 -7.789 8.361 1.00 94.88 71 VAL A O 1
ATOM 556 N N . SER A 1 72 ? 3.781 -9.884 8.322 1.00 92.31 72 SER A N 1
ATOM 557 C CA . SER A 1 72 ? 4.915 -9.617 7.429 1.00 92.31 72 SER A CA 1
ATOM 558 C C . SER A 1 72 ? 4.790 -10.455 6.154 1.00 92.31 72 SER A C 1
ATOM 560 O O . SER A 1 72 ? 5.321 -11.567 6.107 1.00 92.31 72 SER A O 1
ATOM 562 N N . PRO A 1 73 ? 4.088 -9.958 5.115 1.00 92.88 73 PRO A N 1
ATOM 563 C CA . PRO A 1 73 ? 3.908 -10.698 3.873 1.00 92.88 73 PRO A CA 1
ATOM 564 C C . PRO A 1 73 ? 5.250 -10.985 3.193 1.00 92.88 73 PRO A C 1
ATOM 566 O O . PRO A 1 73 ? 6.066 -10.083 2.985 1.00 92.88 73 PRO A O 1
ATOM 569 N N . VAL A 1 74 ? 5.469 -12.241 2.806 1.00 93.06 74 VAL A N 1
ATOM 570 C CA . VAL A 1 74 ? 6.681 -12.646 2.086 1.00 93.06 74 VAL A CA 1
ATOM 571 C C . VAL A 1 74 ? 6.521 -12.325 0.604 1.00 93.06 74 VAL A C 1
ATOM 573 O O . VAL A 1 74 ? 5.571 -12.766 -0.039 1.00 93.06 74 VAL A O 1
ATOM 576 N N . LEU A 1 75 ? 7.471 -11.569 0.055 1.00 96.25 75 LEU A N 1
ATOM 577 C CA . LEU A 1 75 ? 7.524 -11.255 -1.368 1.00 96.25 75 LEU A CA 1
ATOM 578 C C . LEU A 1 75 ? 8.269 -12.356 -2.132 1.00 96.25 75 LEU A C 1
ATOM 580 O O . LEU A 1 75 ? 9.492 -12.452 -2.038 1.00 96.25 75 LEU A O 1
ATOM 584 N N . ASP A 1 76 ? 7.535 -13.135 -2.925 1.00 96.69 76 ASP A N 1
ATOM 585 C CA . ASP A 1 76 ? 8.099 -14.056 -3.916 1.00 96.69 76 ASP A CA 1
ATOM 586 C C . ASP A 1 76 ? 8.039 -13.395 -5.301 1.00 96.69 76 ASP A C 1
ATOM 588 O O . ASP A 1 76 ? 6.959 -13.098 -5.825 1.00 96.69 76 ASP A O 1
ATOM 592 N N . LYS A 1 77 ? 9.218 -13.099 -5.857 1.00 96.50 77 LYS A N 1
ATOM 593 C CA . LYS A 1 77 ? 9.379 -12.416 -7.140 1.00 96.50 77 LYS A CA 1
ATOM 594 C C . LYS A 1 77 ? 10.458 -13.069 -7.993 1.00 96.50 77 LYS A C 1
ATOM 596 O O . LYS A 1 77 ? 11.481 -13.519 -7.480 1.00 96.50 77 LYS A O 1
ATOM 601 N N . ASN A 1 78 ? 10.269 -13.007 -9.304 1.00 96.88 78 ASN A N 1
ATOM 602 C CA . ASN A 1 78 ? 11.212 -13.502 -10.295 1.00 96.88 78 ASN A CA 1
ATOM 603 C C . ASN A 1 78 ? 11.475 -12.432 -11.366 1.00 96.88 78 ASN A C 1
ATOM 605 O O . ASN A 1 78 ? 10.570 -12.047 -12.108 1.00 96.88 78 ASN A O 1
ATOM 609 N N . LEU A 1 79 ? 12.711 -11.933 -11.440 1.00 96.06 79 LEU A N 1
ATOM 610 C CA . LEU A 1 79 ? 13.141 -11.028 -12.509 1.00 96.06 79 LEU A CA 1
ATOM 611 C C . LEU A 1 79 ? 13.387 -11.850 -13.774 1.00 96.06 79 LEU A C 1
ATOM 613 O O . LEU A 1 79 ? 14.254 -12.718 -13.795 1.00 96.06 79 LEU A O 1
ATOM 617 N N . THR A 1 80 ? 12.617 -11.576 -14.825 1.00 94.69 80 THR A N 1
ATOM 618 C CA . THR A 1 80 ? 12.700 -12.322 -16.096 1.00 94.69 80 THR A CA 1
ATOM 619 C C . THR A 1 80 ? 13.466 -11.556 -17.174 1.00 94.69 80 THR A C 1
ATOM 621 O O . THR A 1 80 ? 13.934 -12.161 -18.136 1.00 94.69 80 THR A O 1
ATOM 624 N N . ALA A 1 81 ? 13.619 -10.242 -17.000 1.00 95.19 81 ALA A N 1
ATOM 625 C CA . ALA A 1 81 ? 14.464 -9.352 -17.790 1.00 95.19 81 ALA A CA 1
ATOM 626 C C . ALA A 1 81 ? 14.754 -8.066 -16.988 1.00 95.19 81 ALA A C 1
ATOM 628 O O . ALA A 1 81 ? 14.240 -7.899 -15.881 1.00 95.19 81 ALA A O 1
ATOM 629 N N . GLU A 1 82 ? 15.535 -7.141 -17.556 1.00 93.56 82 GLU A N 1
ATOM 630 C CA . GLU A 1 82 ? 15.777 -5.807 -16.969 1.00 93.56 82 GLU A CA 1
ATOM 631 C C . GLU A 1 82 ? 14.486 -4.988 -16.787 1.00 93.56 82 GLU A C 1
ATOM 633 O O . GLU A 1 82 ? 14.376 -4.169 -15.880 1.00 93.56 82 GLU A O 1
ATOM 638 N N . ASP A 1 83 ? 13.492 -5.247 -17.636 1.00 96.88 83 ASP A N 1
ATOM 639 C CA . ASP A 1 83 ? 12.238 -4.513 -17.745 1.00 96.88 83 ASP A CA 1
ATOM 640 C C . ASP A 1 83 ? 11.014 -5.349 -17.342 1.00 96.88 83 ASP A C 1
ATOM 642 O O . ASP A 1 83 ? 9.877 -4.901 -17.511 1.00 96.88 83 ASP A O 1
ATOM 646 N N . LYS A 1 84 ? 11.216 -6.570 -16.824 1.00 98.06 84 LYS A N 1
ATOM 647 C CA . LYS A 1 84 ? 10.129 -7.507 -16.504 1.00 98.06 84 LYS A CA 1
ATOM 648 C C . LYS A 1 84 ? 10.335 -8.238 -15.190 1.00 98.06 84 LYS A C 1
ATOM 650 O O . LYS A 1 84 ? 11.371 -8.862 -14.949 1.00 98.06 84 LYS A O 1
ATOM 655 N N . VAL A 1 85 ? 9.279 -8.274 -14.385 1.00 98.25 85 VAL A N 1
ATOM 656 C CA . VAL A 1 85 ? 9.246 -9.010 -13.118 1.00 98.25 85 VAL A CA 1
ATOM 657 C C . VAL A 1 85 ? 7.916 -9.729 -12.949 1.00 98.25 85 VAL A C 1
ATOM 659 O O . VAL A 1 85 ? 6.861 -9.196 -13.277 1.00 98.25 85 VAL A O 1
ATOM 662 N N . GLN A 1 86 ? 7.972 -10.949 -12.436 1.00 97.81 86 GLN A N 1
ATOM 663 C CA . GLN A 1 86 ? 6.814 -11.710 -11.985 1.00 97.81 86 GLN A CA 1
ATOM 664 C C . GLN A 1 86 ? 6.742 -11.634 -10.465 1.00 97.81 86 GLN A C 1
ATOM 666 O O . GLN A 1 86 ? 7.772 -11.739 -9.798 1.00 97.81 86 GLN A O 1
ATOM 671 N N . VAL A 1 87 ? 5.546 -11.446 -9.917 1.00 97.94 87 VAL A N 1
ATOM 672 C CA . VAL A 1 87 ? 5.304 -11.396 -8.473 1.00 97.94 87 VAL A CA 1
ATOM 673 C C . VAL A 1 87 ? 4.155 -12.335 -8.145 1.00 97.94 87 VAL A C 1
ATOM 675 O O . VAL A 1 87 ? 3.058 -12.171 -8.682 1.00 97.94 87 VAL A O 1
ATOM 678 N N . LYS A 1 88 ? 4.383 -13.301 -7.251 1.00 97.31 88 LYS A N 1
ATOM 679 C CA . LYS A 1 88 ? 3.295 -14.151 -6.760 1.00 97.31 88 LYS A CA 1
ATOM 680 C C . LYS A 1 88 ? 2.349 -13.342 -5.894 1.00 97.31 88 LYS A C 1
ATOM 682 O O . LYS A 1 88 ? 2.775 -12.543 -5.059 1.00 97.31 88 LYS A O 1
ATOM 687 N N . LEU A 1 89 ? 1.057 -13.577 -6.084 1.00 96.75 89 LEU A N 1
ATOM 688 C CA . LEU A 1 89 ? 0.032 -12.970 -5.253 1.00 96.75 89 LEU A CA 1
ATOM 689 C C . LEU A 1 89 ? 0.125 -13.538 -3.828 1.00 96.75 89 LEU A C 1
ATOM 691 O O . LEU A 1 89 ? 0.186 -14.763 -3.663 1.00 96.75 89 LEU A O 1
ATOM 695 N N . PRO A 1 90 ? 0.147 -12.672 -2.800 1.00 95.69 90 PRO A N 1
ATOM 696 C CA . PRO A 1 90 ? 0.204 -13.112 -1.417 1.00 95.69 90 PRO A CA 1
ATOM 697 C C . PRO A 1 90 ? -1.135 -13.714 -0.983 1.00 95.69 90 PRO A C 1
ATOM 699 O O . PRO A 1 90 ? -2.175 -13.516 -1.613 1.00 95.69 90 PRO A O 1
ATOM 702 N N . VAL A 1 91 ? -1.118 -14.412 0.148 1.00 93.25 91 VAL A N 1
ATOM 703 C CA . VAL A 1 91 ? -2.347 -14.806 0.840 1.00 93.25 91 VAL A CA 1
ATOM 704 C C . VAL A 1 91 ? -2.819 -13.633 1.694 1.00 93.25 91 VAL A C 1
ATOM 706 O O . VAL A 1 91 ? -2.031 -13.043 2.431 1.00 93.25 91 VAL A O 1
ATOM 709 N N . LEU A 1 92 ? -4.107 -13.295 1.609 1.00 94.31 92 LEU A N 1
ATOM 710 C CA . LEU A 1 92 ? -4.694 -12.263 2.459 1.00 94.31 92 LEU A CA 1
ATOM 711 C C . LEU A 1 92 ? -5.045 -12.855 3.828 1.00 94.31 92 LEU A C 1
ATOM 713 O O . LEU A 1 92 ? -6.068 -13.522 3.991 1.00 94.31 92 LEU A O 1
ATOM 717 N N . GLU A 1 93 ? -4.167 -12.637 4.802 1.00 92.94 93 GLU A N 1
ATOM 718 C CA . GLU A 1 93 ? -4.354 -13.105 6.175 1.00 92.94 93 GLU A CA 1
ATOM 719 C C . GLU A 1 93 ? -5.503 -12.378 6.893 1.00 92.94 93 GLU A C 1
ATOM 721 O O . GLU A 1 93 ? -5.871 -11.243 6.574 1.00 92.94 93 GLU A O 1
ATOM 726 N N . LYS A 1 94 ? -6.082 -13.033 7.907 1.00 91.88 94 LYS A N 1
ATOM 727 C CA . LYS A 1 94 ? -7.146 -12.441 8.727 1.00 91.88 94 LYS A CA 1
ATOM 728 C C . LYS A 1 94 ? -6.622 -11.192 9.445 1.00 91.88 94 LYS A C 1
ATOM 730 O O . LYS A 1 94 ? -5.583 -11.242 10.089 1.00 91.88 94 LYS A O 1
ATOM 735 N N . GLY A 1 95 ? -7.395 -10.107 9.401 1.00 92.19 95 GLY A N 1
ATOM 736 C CA . GLY A 1 95 ? -7.019 -8.821 10.004 1.00 92.19 95 GLY A CA 1
ATOM 737 C C . GLY A 1 95 ? -6.375 -7.845 9.017 1.00 92.19 95 GLY A C 1
ATOM 738 O O . GLY A 1 95 ? -6.182 -6.679 9.357 1.00 92.19 95 GLY A O 1
ATOM 739 N N . LEU A 1 96 ? -6.116 -8.279 7.780 1.00 96.88 96 LEU A N 1
ATOM 740 C CA . LEU A 1 96 ? -5.747 -7.395 6.680 1.00 96.88 96 LEU A CA 1
ATOM 741 C C . LEU A 1 96 ? -6.977 -7.023 5.846 1.00 96.88 96 LEU A C 1
ATOM 743 O O . LEU A 1 96 ? -7.816 -7.871 5.535 1.00 96.88 96 LEU A O 1
ATOM 747 N N . ASN A 1 97 ? -7.080 -5.751 5.465 1.00 97.50 97 ASN A N 1
ATOM 748 C CA . ASN A 1 97 ? -8.004 -5.321 4.422 1.00 97.50 97 ASN A CA 1
ATOM 749 C C . ASN A 1 97 ? -7.448 -5.636 3.034 1.00 97.50 97 ASN A C 1
ATOM 751 O O . ASN A 1 97 ? -8.198 -6.131 2.191 1.00 97.50 97 ASN A O 1
ATOM 755 N N . ASP A 1 98 ? -6.166 -5.332 2.820 1.00 98.19 98 ASP A N 1
ATOM 756 C CA . ASP A 1 98 ? -5.437 -5.471 1.558 1.00 98.19 98 ASP A CA 1
ATOM 757 C C . ASP A 1 98 ? -3.929 -5.652 1.836 1.00 98.19 98 ASP A C 1
ATOM 759 O O . ASP A 1 98 ? -3.446 -5.452 2.954 1.00 98.19 98 ASP A O 1
ATOM 763 N N . ILE A 1 99 ? -3.174 -6.021 0.808 1.00 98.19 99 ILE A N 1
ATOM 764 C CA . ILE A 1 99 ? -1.719 -5.926 0.751 1.00 98.19 99 ILE A CA 1
ATOM 765 C C . ILE A 1 99 ? -1.390 -5.099 -0.486 1.00 98.19 99 ILE A C 1
ATOM 767 O O . ILE A 1 99 ? -1.763 -5.459 -1.600 1.00 98.19 99 ILE A O 1
ATOM 771 N N . PHE A 1 100 ? -0.662 -4.004 -0.301 1.00 98.06 100 PHE A N 1
ATOM 772 C CA . PHE A 1 100 ? -0.198 -3.170 -1.398 1.00 98.06 100 PHE A CA 1
ATOM 773 C C . PHE A 1 100 ? 1.176 -3.635 -1.862 1.00 98.06 100 PHE A C 1
ATOM 775 O O . PHE A 1 100 ? 2.087 -3.805 -1.051 1.00 98.06 100 PHE A O 1
ATOM 782 N N . LEU A 1 101 ? 1.354 -3.794 -3.169 1.00 98.38 101 LEU A N 1
ATOM 783 C CA . LEU A 1 101 ? 2.677 -3.884 -3.771 1.00 98.38 101 LEU A CA 1
ATOM 784 C C . LEU A 1 101 ? 3.146 -2.472 -4.124 1.00 98.38 101 LEU A C 1
ATOM 786 O O . LEU A 1 101 ? 2.539 -1.790 -4.948 1.00 98.38 101 LEU A O 1
ATOM 790 N N . ASN A 1 102 ? 4.228 -2.047 -3.483 1.00 98.06 102 ASN A N 1
ATOM 791 C CA . ASN A 1 102 ? 4.923 -0.805 -3.781 1.00 98.06 102 ASN A CA 1
ATOM 792 C C . ASN A 1 102 ? 6.124 -1.116 -4.680 1.00 98.06 102 ASN A C 1
ATOM 794 O O . ASN A 1 102 ? 6.986 -1.920 -4.310 1.00 98.06 102 ASN A O 1
ATOM 798 N N . ILE A 1 103 ? 6.160 -0.491 -5.854 1.00 98.25 103 ILE A N 1
ATOM 799 C CA . ILE A 1 103 ? 7.187 -0.686 -6.874 1.00 98.25 103 ILE A CA 1
ATOM 800 C C . ILE A 1 103 ? 7.894 0.645 -7.114 1.00 98.25 103 ILE A C 1
ATOM 802 O O . ILE A 1 103 ? 7.338 1.556 -7.725 1.00 98.25 103 ILE A O 1
ATOM 806 N N . ASP A 1 104 ? 9.135 0.751 -6.653 1.00 97.50 104 ASP A N 1
ATOM 807 C CA . ASP A 1 104 ? 10.051 1.810 -7.064 1.00 97.50 104 ASP A CA 1
ATOM 808 C C . ASP A 1 104 ? 10.731 1.370 -8.360 1.00 97.50 104 ASP A C 1
ATOM 810 O O . ASP A 1 104 ? 11.535 0.429 -8.372 1.00 97.50 104 ASP A O 1
ATOM 814 N N . TYR A 1 105 ? 10.368 2.026 -9.457 1.00 96.88 105 TYR A N 1
ATOM 815 C CA . TYR A 1 105 ? 10.912 1.762 -10.779 1.00 96.88 105 TYR A CA 1
ATOM 816 C C . TYR A 1 105 ? 11.340 3.064 -11.448 1.00 96.88 105 TYR A C 1
ATOM 818 O O . TYR A 1 105 ? 10.866 4.156 -11.132 1.00 96.88 105 TYR A O 1
ATOM 826 N N . LEU A 1 106 ? 12.252 2.929 -12.398 1.00 95.19 106 LEU A N 1
ATOM 827 C CA . LEU A 1 106 ? 12.545 3.920 -13.410 1.00 95.19 106 LEU A CA 1
ATOM 828 C C . LEU A 1 106 ? 12.088 3.353 -14.751 1.00 95.19 106 LEU A C 1
ATOM 830 O O . LEU A 1 106 ? 12.460 2.247 -15.129 1.00 95.19 106 LEU A O 1
ATOM 834 N N . GLY A 1 107 ? 11.273 4.107 -15.466 1.00 95.38 107 GLY A N 1
ATOM 835 C CA . GLY A 1 107 ? 10.705 3.709 -16.743 1.00 95.38 107 GLY A CA 1
ATOM 836 C C . GLY A 1 107 ? 9.755 4.789 -17.228 1.00 95.38 107 GLY A C 1
ATOM 837 O O . GLY A 1 107 ? 9.663 5.847 -16.620 1.00 95.38 107 GLY A O 1
ATOM 838 N N . ASP A 1 108 ? 9.083 4.530 -18.335 1.00 95.88 108 ASP A N 1
ATOM 839 C CA . ASP A 1 108 ? 8.069 5.404 -18.910 1.00 95.88 108 ASP A CA 1
ATOM 840 C C . ASP A 1 108 ? 6.682 5.054 -18.361 1.00 95.88 108 ASP A C 1
ATOM 842 O O . ASP A 1 108 ? 6.014 5.859 -17.714 1.00 95.88 108 ASP A O 1
ATOM 846 N N . VAL A 1 109 ? 6.292 3.793 -18.561 1.00 97.19 109 VAL A N 1
ATOM 847 C CA . VAL A 1 109 ? 5.013 3.239 -18.117 1.00 97.19 109 VAL A CA 1
ATOM 848 C C . VAL A 1 109 ? 5.251 1.858 -17.525 1.00 97.19 109 VAL A C 1
ATOM 850 O O . VAL A 1 109 ? 5.880 1.013 -18.170 1.00 97.19 109 VAL A O 1
ATOM 853 N N . GLY A 1 110 ? 4.736 1.620 -16.323 1.00 98.12 110 GLY A N 1
ATOM 854 C CA . GLY A 1 110 ? 4.584 0.288 -15.750 1.00 98.12 110 GLY A CA 1
ATOM 855 C C . GLY A 1 110 ? 3.262 -0.334 -16.191 1.00 98.12 110 GLY A C 1
ATOM 856 O O . GLY A 1 110 ? 2.227 0.319 -16.152 1.00 98.12 110 GLY A O 1
ATOM 857 N N . LEU A 1 111 ? 3.289 -1.592 -16.620 1.00 98.56 111 LEU A N 1
ATOM 858 C CA . LEU A 1 111 ? 2.115 -2.352 -17.049 1.00 98.56 111 LEU A CA 1
ATOM 859 C C . LEU A 1 111 ? 2.030 -3.632 -16.225 1.00 98.56 111 LEU A C 1
ATOM 861 O O . LEU A 1 111 ? 3.012 -4.369 -16.157 1.00 98.56 111 LEU A O 1
ATOM 865 N N . ALA A 1 112 ? 0.873 -3.909 -15.630 1.00 98.31 112 ALA A N 1
ATOM 866 C CA . ALA A 1 112 ? 0.607 -5.113 -14.852 1.00 98.31 112 ALA A CA 1
ATOM 867 C C . ALA A 1 112 ? -0.394 -6.007 -15.581 1.00 98.31 112 ALA A C 1
ATOM 869 O O . ALA A 1 112 ? -1.485 -5.571 -15.956 1.00 98.31 112 ALA A O 1
ATOM 870 N N . TYR A 1 113 ? -0.040 -7.276 -15.731 1.00 97.88 113 TYR A N 1
ATOM 871 C CA . TYR A 1 113 ? -0.846 -8.290 -16.385 1.00 97.88 113 TYR A CA 1
ATOM 872 C C . TYR A 1 113 ? -1.198 -9.413 -15.413 1.00 97.88 113 TYR A C 1
ATOM 874 O O . TYR A 1 113 ? -0.339 -9.896 -14.674 1.00 97.88 113 TYR A O 1
ATOM 882 N N . LEU A 1 114 ? -2.448 -9.863 -15.467 1.00 96.69 114 LEU A N 1
ATOM 883 C CA . LEU A 1 114 ? -2.949 -11.055 -14.790 1.00 96.69 114 LEU A CA 1
ATOM 884 C C . LEU A 1 114 ? -3.465 -12.015 -15.863 1.00 96.69 114 LEU A C 1
ATOM 886 O O . LEU A 1 114 ? -4.353 -11.643 -16.629 1.00 96.69 114 LEU A O 1
ATOM 890 N N . ASP A 1 115 ? -2.887 -13.214 -15.965 1.00 94.94 115 ASP A N 1
ATOM 891 C CA . ASP A 1 115 ? -3.232 -14.207 -17.000 1.00 94.94 115 ASP A CA 1
ATOM 892 C C . ASP A 1 115 ? -3.334 -13.585 -18.416 1.00 94.94 115 ASP A C 1
ATOM 894 O O . ASP A 1 115 ? -4.333 -13.728 -19.122 1.00 94.94 115 ASP A O 1
ATOM 898 N N . ASN A 1 116 ? -2.295 -12.836 -18.811 1.00 93.00 116 ASN A N 1
ATOM 899 C CA . ASN A 1 116 ? -2.163 -12.135 -20.098 1.00 93.00 116 ASN A CA 1
ATOM 900 C C . ASN A 1 116 ? -3.150 -10.973 -20.336 1.00 93.00 116 ASN A C 1
ATOM 902 O O . ASN A 1 116 ? -3.134 -10.374 -21.413 1.00 93.00 116 ASN A O 1
ATOM 906 N N . THR A 1 117 ? -3.964 -10.605 -19.347 1.00 95.56 117 THR A N 1
ATOM 907 C CA . THR A 1 117 ? -4.864 -9.444 -19.413 1.00 95.56 117 THR A CA 1
ATOM 908 C C . THR A 1 117 ? -4.237 -8.259 -18.693 1.00 95.56 117 THR A C 1
ATOM 910 O O . THR A 1 117 ? -3.795 -8.411 -17.560 1.00 95.56 117 THR A O 1
ATOM 913 N N . LEU A 1 118 ? -4.193 -7.082 -19.326 1.00 97.56 118 LEU A N 1
ATOM 914 C CA . LEU A 1 118 ? -3.745 -5.852 -18.663 1.00 97.56 118 LEU A CA 1
ATOM 915 C C . LEU A 1 118 ? -4.762 -5.473 -17.578 1.00 97.56 118 LEU A C 1
ATOM 917 O O . LEU A 1 118 ? -5.928 -5.243 -17.892 1.00 97.56 118 LEU A O 1
ATOM 921 N N . VAL A 1 119 ? -4.323 -5.417 -16.323 1.00 97.19 119 VAL A N 1
ATOM 922 C CA . VAL A 1 119 ? -5.192 -5.139 -15.166 1.00 97.19 119 VAL A CA 1
ATOM 923 C C . VAL A 1 119 ? -4.906 -3.802 -14.496 1.00 97.19 119 VAL A C 1
ATOM 925 O O . VAL A 1 119 ? -5.782 -3.273 -13.816 1.00 97.19 119 VAL A O 1
ATOM 928 N N . ALA A 1 120 ? -3.703 -3.256 -14.673 1.00 97.62 120 ALA A N 1
ATOM 929 C CA . ALA A 1 120 ? -3.345 -1.933 -14.183 1.00 97.62 120 ALA A CA 1
ATOM 930 C C . ALA A 1 120 ? -2.127 -1.380 -14.932 1.00 97.62 120 ALA A C 1
ATOM 932 O O . ALA A 1 120 ? -1.310 -2.139 -15.459 1.00 97.62 120 ALA A O 1
ATOM 933 N N . ASP A 1 121 ? -1.985 -0.062 -14.921 1.00 97.94 121 ASP A N 1
ATOM 934 C CA . ASP A 1 121 ? -0.840 0.665 -15.452 1.00 97.94 121 ASP A CA 1
ATOM 935 C C . ASP A 1 121 ? -0.489 1.869 -14.566 1.00 97.94 121 ASP A C 1
ATOM 937 O O . ASP A 1 121 ? -1.303 2.329 -13.762 1.00 97.94 121 ASP A O 1
ATOM 941 N N . ASP A 1 122 ? 0.742 2.361 -14.691 1.00 98.06 122 ASP A N 1
ATOM 942 C CA . ASP A 1 122 ? 1.209 3.569 -14.010 1.00 98.06 122 ASP A CA 1
ATOM 943 C C . ASP A 1 122 ? 2.170 4.356 -14.901 1.00 98.06 122 ASP A C 1
ATOM 945 O O . ASP A 1 122 ? 3.135 3.804 -15.429 1.00 98.06 122 ASP A O 1
ATOM 949 N N . PHE A 1 123 ? 1.917 5.658 -15.047 1.00 96.25 123 PHE A N 1
ATOM 950 C CA . PHE A 1 123 ? 2.840 6.587 -15.697 1.00 96.25 123 PHE A CA 1
ATOM 951 C C . PHE A 1 123 ? 3.894 7.071 -14.704 1.00 96.25 123 PHE A C 1
ATOM 953 O O . PHE A 1 123 ? 3.567 7.513 -13.590 1.00 96.25 123 PHE A O 1
ATOM 960 N N . TYR A 1 124 ? 5.154 7.045 -15.136 1.00 95.94 124 TYR A N 1
ATOM 961 C CA . TYR A 1 124 ? 6.266 7.448 -14.298 1.00 95.94 124 TYR A CA 1
ATOM 962 C C . TYR A 1 124 ? 6.193 8.932 -13.940 1.00 95.94 124 TYR A C 1
ATOM 964 O O . TYR A 1 124 ? 6.124 9.820 -14.788 1.00 95.94 124 TYR A O 1
ATOM 972 N N . LYS A 1 125 ? 6.257 9.186 -12.635 1.00 94.44 125 LYS A N 1
ATOM 973 C CA . LYS A 1 125 ? 6.211 10.524 -12.029 1.00 94.44 125 LYS A CA 1
ATOM 974 C C . LYS A 1 125 ? 7.235 10.702 -10.904 1.00 94.44 125 LYS A C 1
ATOM 976 O O . LYS A 1 125 ? 7.100 11.594 -10.073 1.00 94.44 125 LYS A O 1
ATOM 981 N N . GLY A 1 126 ? 8.236 9.818 -10.844 1.00 93.00 126 GLY A N 1
ATOM 982 C CA . GLY A 1 126 ? 9.240 9.774 -9.772 1.00 93.00 126 GLY A CA 1
ATOM 983 C C . GLY A 1 126 ? 8.700 9.380 -8.395 1.00 93.00 126 GLY A C 1
ATOM 984 O O . GLY A 1 126 ? 9.364 9.622 -7.390 1.00 93.00 126 GLY A O 1
ATOM 985 N N . LEU A 1 127 ? 7.506 8.789 -8.340 1.00 95.25 127 LEU A N 1
ATOM 986 C CA . LEU A 1 127 ? 6.929 8.197 -7.138 1.00 95.25 127 LEU A CA 1
ATOM 987 C C . LEU A 1 127 ? 6.761 6.693 -7.361 1.00 95.25 127 LEU A C 1
ATOM 989 O O . LEU A 1 127 ? 6.433 6.300 -8.483 1.00 95.25 127 LEU A O 1
ATOM 993 N N . PRO A 1 128 ? 6.929 5.863 -6.319 1.00 96.56 128 PRO A N 1
ATOM 994 C CA . PRO A 1 128 ? 6.630 4.445 -6.419 1.00 96.56 128 PRO A CA 1
ATOM 995 C C . PRO A 1 128 ? 5.181 4.190 -6.843 1.00 96.56 128 PRO A C 1
ATOM 997 O O . PRO A 1 128 ? 4.255 4.855 -6.365 1.00 96.56 128 PRO A O 1
ATOM 1000 N N . TRP A 1 129 ? 4.981 3.182 -7.685 1.00 97.94 129 TRP A N 1
ATOM 1001 C CA . TRP A 1 129 ? 3.652 2.684 -8.013 1.00 97.94 129 TRP A CA 1
ATOM 1002 C C . TRP A 1 129 ? 3.118 1.844 -6.854 1.00 97.94 129 TRP A C 1
ATOM 1004 O O . TRP A 1 129 ? 3.760 0.886 -6.430 1.00 97.94 129 TRP A O 1
ATOM 1014 N N . ASN A 1 130 ? 1.944 2.210 -6.338 1.00 97.12 130 ASN A N 1
ATOM 1015 C CA . ASN A 1 130 ? 1.212 1.442 -5.335 1.00 97.12 130 ASN A CA 1
ATOM 1016 C C . ASN A 1 130 ? 0.021 0.739 -5.983 1.00 97.12 130 ASN A C 1
ATOM 1018 O O . ASN A 1 130 ? -0.861 1.409 -6.521 1.00 97.12 130 ASN A O 1
ATOM 1022 N N . ILE A 1 131 ? -0.035 -0.587 -5.882 1.00 97.19 131 ILE A N 1
ATOM 1023 C CA . ILE A 1 131 ? -1.148 -1.392 -6.392 1.00 97.19 131 ILE A CA 1
ATOM 1024 C C . ILE A 1 131 ? -1.726 -2.271 -5.276 1.00 97.19 131 ILE A C 1
ATOM 1026 O O . ILE A 1 131 ? -0.993 -3.018 -4.630 1.00 97.19 131 ILE A O 1
ATOM 1030 N N . GLY A 1 132 ? -3.036 -2.165 -5.028 1.00 97.50 132 GLY A N 1
ATOM 1031 C CA . GLY A 1 132 ? -3.756 -3.038 -4.092 1.00 97.50 132 GLY A CA 1
ATOM 1032 C C . GLY A 1 132 ? -3.968 -4.420 -4.707 1.00 97.5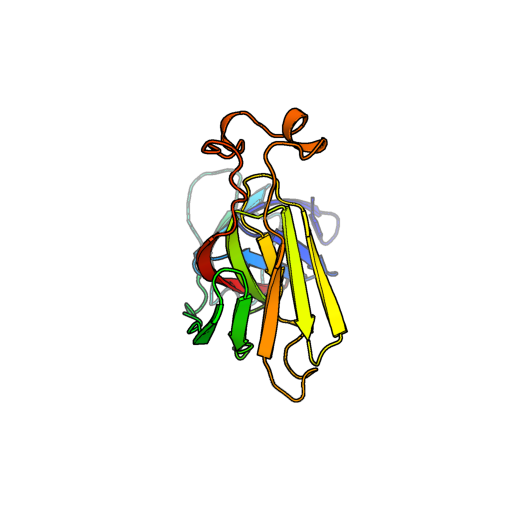0 132 GLY A C 1
ATOM 1033 O O . GLY A 1 132 ? -4.407 -4.528 -5.858 1.00 97.50 132 GLY A O 1
ATOM 1034 N N . LEU A 1 133 ? -3.617 -5.478 -3.975 1.00 97.50 133 LEU A N 1
ATOM 1035 C CA . LEU A 1 133 ? -3.571 -6.840 -4.510 1.00 97.50 133 LEU A CA 1
ATOM 1036 C C . LEU A 1 133 ? -4.836 -7.648 -4.234 1.00 97.50 133 LEU A C 1
ATOM 1038 O O . LEU A 1 133 ? -5.091 -8.619 -4.949 1.00 97.50 133 LEU A O 1
ATOM 1042 N N . LYS A 1 134 ? -5.653 -7.253 -3.250 1.00 96.56 134 LYS A N 1
ATOM 1043 C CA . LYS A 1 134 ? -6.879 -7.955 -2.837 1.00 96.56 134 LYS A CA 1
ATOM 1044 C C . LYS A 1 134 ? -7.772 -8.339 -4.010 1.00 96.56 134 LYS A C 1
ATOM 1046 O O . LYS A 1 134 ? -8.291 -9.449 -4.046 1.00 96.56 134 LYS A O 1
ATOM 1051 N N . GLN A 1 135 ? -7.942 -7.431 -4.967 1.00 94.31 135 GLN A N 1
ATOM 1052 C CA . GLN A 1 135 ? -8.802 -7.636 -6.134 1.00 94.31 135 GLN A CA 1
ATOM 1053 C C . GLN A 1 135 ? -8.312 -8.737 -7.090 1.00 94.31 135 GLN A C 1
ATOM 1055 O O . GLN A 1 135 ? -9.105 -9.242 -7.879 1.00 94.31 135 GLN A O 1
ATOM 1060 N N . PHE A 1 136 ? -7.035 -9.121 -7.026 1.00 95.06 136 PHE A N 1
ATOM 1061 C CA . PHE A 1 136 ? -6.441 -10.147 -7.889 1.00 95.06 136 PHE A CA 1
ATOM 1062 C C . PHE A 1 136 ? -6.347 -11.517 -7.207 1.00 95.06 136 PHE A C 1
ATOM 1064 O O . PHE A 1 136 ? -6.287 -12.545 -7.886 1.00 95.06 136 PHE A O 1
ATOM 1071 N N . ILE A 1 137 ? -6.346 -11.548 -5.871 1.00 92.56 137 ILE A N 1
ATOM 1072 C CA . ILE A 1 137 ? -6.246 -12.783 -5.087 1.00 92.56 137 ILE A CA 1
ATOM 1073 C C . ILE A 1 137 ? -7.451 -13.682 -5.392 1.00 92.56 137 ILE A C 1
ATOM 1075 O O . ILE A 1 137 ? -8.604 -13.272 -5.279 1.00 92.56 137 ILE A O 1
ATOM 1079 N N . GLY A 1 138 ? -7.176 -14.924 -5.798 1.00 89.75 138 GLY A N 1
ATOM 1080 C CA . GLY A 1 138 ? -8.199 -15.916 -6.149 1.00 89.75 138 GLY A CA 1
ATOM 1081 C C . GLY A 1 138 ? -8.842 -15.743 -7.531 1.00 89.75 138 GLY A C 1
ATOM 1082 O O . GLY A 1 138 ? -9.652 -16.583 -7.913 1.00 89.75 138 GLY A O 1
ATOM 1083 N N . GLN A 1 139 ? -8.483 -14.703 -8.294 1.00 87.69 139 GLN A N 1
ATOM 1084 C CA . GLN A 1 139 ? -8.995 -14.485 -9.657 1.00 87.69 139 GLN A CA 1
ATOM 1085 C C . GLN A 1 139 ? -8.133 -15.145 -10.741 1.00 87.69 139 GLN A C 1
ATOM 1087 O O . GLN A 1 139 ? -8.600 -15.369 -11.855 1.00 87.69 139 GLN A O 1
ATOM 1092 N N . SER A 1 140 ? -6.869 -15.441 -10.431 1.00 83.06 140 SER A N 1
ATOM 1093 C CA . SER A 1 140 ? -5.885 -15.923 -11.401 1.00 83.06 140 SER A CA 1
ATOM 1094 C C . SER A 1 140 ? -5.637 -17.421 -11.308 1.00 83.06 140 SER A C 1
ATOM 1096 O O . SER A 1 140 ? -5.557 -17.989 -10.219 1.00 83.06 140 SER A O 1
ATOM 1098 N N . LYS A 1 141 ? -5.437 -18.050 -12.470 1.00 85.38 141 LYS A N 1
ATOM 1099 C CA . LYS A 1 141 ? -4.982 -19.443 -12.565 1.00 85.38 141 LYS A CA 1
ATOM 1100 C C . LYS A 1 141 ? -3.496 -19.582 -12.246 1.00 85.38 141 LYS A C 1
ATOM 1102 O O . LYS A 1 141 ? -3.099 -20.594 -11.676 1.00 85.38 141 LYS A O 1
ATOM 1107 N N . SER A 1 142 ? -2.686 -18.597 -12.640 1.00 86.50 142 SER A N 1
ATOM 1108 C CA . SER A 1 142 ? -1.242 -18.577 -12.367 1.00 86.50 142 SER A CA 1
ATOM 1109 C C . SER A 1 142 ? -0.913 -18.112 -10.947 1.00 86.50 142 SER A C 1
ATOM 1111 O O . SER A 1 142 ? 0.147 -18.450 -10.431 1.00 86.50 142 SER A O 1
ATOM 1113 N N . ASN A 1 143 ? -1.832 -17.384 -10.301 1.00 92.19 143 ASN A N 1
ATOM 1114 C CA . ASN A 1 143 ? -1.625 -16.732 -9.007 1.00 92.19 143 ASN A CA 1
ATOM 1115 C C . ASN A 1 143 ? -0.420 -15.766 -9.012 1.00 92.19 143 ASN A C 1
ATOM 1117 O O . ASN A 1 143 ? 0.248 -15.571 -7.995 1.00 92.19 143 ASN A O 1
ATOM 1121 N N . GLU A 1 144 ? -0.141 -15.160 -10.167 1.00 95.44 144 GLU A N 1
ATOM 1122 C CA . GLU A 1 144 ? 1.015 -14.298 -10.409 1.00 95.44 144 GLU A CA 1
ATOM 1123 C C . GLU A 1 144 ? 0.616 -13.050 -11.199 1.00 95.44 144 GLU A C 1
ATOM 1125 O O . GLU A 1 144 ? -0.133 -13.121 -12.172 1.00 95.44 144 GLU A O 1
ATOM 1130 N N . LEU A 1 145 ? 1.170 -11.902 -10.807 1.00 97.56 145 LEU A N 1
ATOM 1131 C CA . LEU A 1 145 ? 1.157 -10.687 -11.612 1.00 97.56 145 LEU A CA 1
ATOM 1132 C C . LEU A 1 145 ? 2.458 -10.577 -12.401 1.00 97.56 145 LEU A C 1
ATOM 1134 O O . LEU A 1 145 ? 3.556 -10.725 -11.860 1.00 97.56 145 LEU A O 1
ATOM 1138 N N . GLN A 1 146 ? 2.326 -10.276 -13.686 1.00 97.94 146 GLN A N 1
ATOM 1139 C CA . GLN A 1 146 ? 3.435 -10.047 -14.600 1.00 97.94 146 GLN A CA 1
ATOM 1140 C C . GLN A 1 146 ? 3.549 -8.554 -14.865 1.00 97.94 146 GLN A C 1
ATOM 1142 O O . GLN A 1 146 ? 2.612 -7.935 -15.362 1.00 97.94 146 GLN A O 1
ATOM 1147 N N . PHE A 1 147 ? 4.703 -7.977 -14.567 1.00 98.31 147 PHE A N 1
ATOM 1148 C CA . PHE A 1 147 ? 4.968 -6.568 -14.798 1.00 98.31 147 PHE A CA 1
ATOM 1149 C C . PHE A 1 147 ? 5.919 -6.387 -15.970 1.00 98.31 147 PHE A C 1
ATOM 1151 O O . PHE A 1 147 ? 6.905 -7.117 -16.102 1.00 98.31 147 PHE A O 1
ATOM 1158 N N . TYR A 1 148 ? 5.628 -5.388 -16.794 1.00 98.38 148 TYR A N 1
ATOM 1159 C CA . TYR A 1 148 ? 6.482 -4.929 -17.877 1.00 98.38 148 TYR A CA 1
ATOM 1160 C C . TYR A 1 148 ? 6.628 -3.410 -17.802 1.00 98.38 148 TYR A C 1
ATOM 1162 O O . TYR A 1 148 ? 5.632 -2.688 -17.791 1.00 98.38 148 TYR A O 1
ATOM 1170 N N . PHE A 1 149 ? 7.865 -2.928 -17.769 1.00 98.31 149 PHE A N 1
ATOM 1171 C CA . PHE A 1 149 ? 8.191 -1.511 -17.695 1.00 98.31 149 PHE A CA 1
ATOM 1172 C C . PHE A 1 149 ? 8.743 -1.041 -19.031 1.00 98.31 149 PHE A C 1
ATOM 1174 O O . PHE A 1 149 ? 9.760 -1.527 -19.519 1.00 98.31 149 PHE A O 1
ATOM 1181 N N . ARG A 1 150 ? 8.080 -0.069 -19.650 1.00 97.50 150 ARG A N 1
ATOM 1182 C CA . ARG A 1 150 ? 8.609 0.541 -20.871 1.00 97.50 150 ARG A CA 1
ATOM 1183 C C . ARG A 1 150 ? 9.797 1.429 -20.512 1.00 97.50 150 ARG A C 1
ATOM 1185 O O . ARG A 1 150 ? 9.723 2.140 -19.514 1.00 97.50 150 ARG A O 1
ATOM 1192 N N . PRO A 1 151 ? 10.879 1.423 -21.299 1.00 96.38 151 PRO A N 1
ATOM 1193 C CA . PRO A 1 151 ? 12.007 2.298 -21.038 1.00 96.38 151 PRO A CA 1
ATOM 1194 C C . PRO A 1 151 ? 11.641 3.756 -21.321 1.00 96.38 151 PRO A C 1
ATOM 1196 O O . PRO A 1 151 ? 10.949 4.052 -22.295 1.00 96.38 151 PRO A O 1
ATOM 1199 N N . ILE A 1 152 ? 12.153 4.668 -20.498 1.00 95.06 152 ILE A N 1
ATOM 1200 C CA . ILE A 1 152 ? 12.035 6.107 -20.727 1.00 95.06 152 ILE A CA 1
ATOM 1201 C C . ILE A 1 152 ? 13.152 6.597 -21.645 1.00 95.06 152 ILE A C 1
ATOM 1203 O O . ILE A 1 152 ? 14.307 6.180 -21.531 1.00 95.06 152 ILE A O 1
ATOM 1207 N N . TYR A 1 153 ? 12.803 7.505 -22.552 1.00 93.88 153 TYR A N 1
ATOM 1208 C CA . TYR A 1 153 ? 13.722 8.120 -23.504 1.00 93.88 153 TYR A CA 1
ATOM 1209 C C . TYR A 1 153 ? 13.934 9.590 -23.158 1.00 93.88 153 TYR A C 1
ATOM 1211 O O . TYR A 1 153 ? 12.998 10.280 -22.759 1.00 93.88 153 TYR A O 1
ATOM 1219 N N . LYS A 1 154 ? 15.142 10.106 -23.402 1.00 91.75 154 LYS A N 1
ATOM 1220 C CA . LYS A 1 154 ? 15.482 11.522 -23.177 1.00 91.75 154 LYS A CA 1
ATOM 1221 C C . LYS A 1 154 ? 14.577 12.504 -23.939 1.00 91.75 154 LYS A C 1
ATOM 1223 O O . LYS A 1 154 ? 14.446 13.657 -23.545 1.00 91.75 154 LYS A O 1
ATOM 1228 N N . THR A 1 155 ? 13.976 12.062 -25.042 1.00 91.75 155 THR A N 1
ATOM 1229 C CA . THR A 1 155 ? 13.080 12.856 -25.895 1.00 91.75 155 THR A CA 1
ATOM 1230 C C . THR A 1 155 ? 11.609 12.767 -25.486 1.00 91.75 155 THR A C 1
ATOM 1232 O O . THR A 1 155 ? 10.760 13.289 -26.206 1.00 91.75 155 THR A O 1
ATOM 1235 N N . ALA A 1 156 ? 11.278 12.077 -24.390 1.00 91.94 156 ALA A N 1
ATOM 1236 C CA . ALA A 1 156 ? 9.898 11.939 -23.952 1.00 91.94 156 ALA A CA 1
ATOM 1237 C C . ALA A 1 156 ? 9.310 13.321 -23.586 1.00 91.94 156 ALA A C 1
ATOM 1239 O O . ALA A 1 156 ? 9.896 14.041 -22.775 1.00 91.94 156 ALA A O 1
ATOM 1240 N N . PRO A 1 157 ? 8.167 13.721 -24.177 1.00 92.31 157 PRO A N 1
ATOM 1241 C CA . PRO A 1 157 ? 7.675 15.094 -24.078 1.00 92.31 157 PRO A CA 1
ATOM 1242 C C . PRO A 1 157 ? 7.225 15.474 -22.664 1.00 92.31 157 PRO A C 1
ATOM 1244 O O . PRO A 1 157 ? 7.425 16.612 -22.264 1.00 92.31 157 PRO A O 1
ATOM 1247 N N . TYR A 1 158 ? 6.688 14.527 -21.890 1.00 92.50 158 TYR A N 1
ATOM 1248 C CA . TYR A 1 158 ? 6.197 14.771 -20.527 1.00 92.50 158 TYR A CA 1
ATOM 1249 C C . TYR A 1 158 ? 7.315 14.987 -19.497 1.00 92.50 158 TYR A C 1
ATOM 1251 O O . TYR A 1 158 ? 7.037 15.330 -18.351 1.00 92.50 158 TYR A O 1
ATOM 1259 N N . LEU A 1 159 ? 8.589 14.795 -19.870 1.00 92.38 159 LEU A N 1
ATOM 1260 C CA . LEU A 1 159 ? 9.711 15.042 -18.961 1.00 92.38 159 LEU A CA 1
ATOM 1261 C C . LEU A 1 159 ? 9.700 16.475 -18.421 1.00 92.38 159 LEU A C 1
ATOM 1263 O O . LEU A 1 159 ? 10.125 16.697 -17.294 1.00 92.38 159 LEU A O 1
ATOM 1267 N N . VAL A 1 160 ? 9.192 17.432 -19.201 1.00 92.88 160 VAL A N 1
ATOM 1268 C CA . VAL A 1 160 ? 9.075 18.839 -18.788 1.00 92.88 160 VAL A CA 1
ATOM 1269 C C . VAL A 1 160 ? 8.092 19.049 -17.633 1.00 92.88 160 VAL A C 1
ATOM 1271 O O . VAL A 1 160 ? 8.215 20.039 -16.917 1.00 92.88 160 VAL A O 1
ATOM 1274 N N . ASP A 1 161 ? 7.158 18.116 -17.433 1.00 93.38 161 ASP A N 1
ATOM 1275 C CA . ASP A 1 161 ? 6.126 18.175 -16.395 1.00 93.38 161 ASP A CA 1
ATOM 1276 C C . ASP A 1 161 ? 6.573 17.496 -15.088 1.00 93.38 161 ASP A C 1
ATOM 1278 O O . ASP A 1 161 ? 5.897 17.594 -14.061 1.00 93.38 161 ASP A O 1
ATOM 1282 N N . LEU A 1 162 ? 7.716 16.799 -15.101 1.00 93.62 162 LEU A N 1
ATOM 1283 C CA . LEU A 1 162 ? 8.256 16.155 -13.910 1.00 93.62 162 LEU A CA 1
ATOM 1284 C C . LEU A 1 162 ? 8.881 17.175 -12.960 1.00 93.62 162 LEU A C 1
ATOM 1286 O O . LEU A 1 162 ? 9.575 18.113 -13.354 1.00 93.62 162 LEU A O 1
ATOM 1290 N N . LEU A 1 163 ? 8.712 16.921 -11.662 1.00 92.94 163 LEU A N 1
ATOM 1291 C CA . LEU A 1 163 ? 9.434 17.665 -10.638 1.00 92.94 163 LEU A CA 1
ATOM 1292 C C . LEU A 1 163 ? 10.953 17.450 -10.795 1.00 92.94 163 LEU A C 1
ATOM 1294 O O . LEU A 1 163 ? 11.373 16.341 -11.138 1.00 92.94 163 LEU A O 1
ATOM 1298 N N . PRO A 1 164 ? 11.804 18.445 -10.478 1.00 92.12 164 PRO A N 1
ATOM 1299 C CA . PRO A 1 164 ? 13.252 18.339 -10.677 1.00 92.12 164 PRO A CA 1
ATOM 1300 C C . PRO A 1 164 ? 13.902 17.101 -10.041 1.00 92.12 164 PRO A C 1
ATOM 1302 O O . PRO A 1 164 ? 14.822 16.522 -10.609 1.00 92.12 164 PRO A O 1
ATOM 1305 N N . GLN A 1 165 ? 13.408 16.664 -8.882 1.00 91.00 165 GLN A N 1
ATOM 1306 C CA . GLN A 1 165 ? 13.880 15.468 -8.179 1.00 91.00 165 GLN A CA 1
ATOM 1307 C C . GLN A 1 165 ? 13.471 14.142 -8.843 1.00 91.00 165 GLN A C 1
ATOM 1309 O O . GLN A 1 165 ? 14.086 13.115 -8.572 1.00 91.00 165 GLN A O 1
ATOM 1314 N N . ALA A 1 166 ? 12.437 14.156 -9.687 1.00 91.75 166 ALA A N 1
ATOM 1315 C CA . ALA A 1 166 ? 11.930 12.994 -10.413 1.00 91.75 166 ALA A CA 1
ATOM 1316 C C . ALA A 1 166 ? 12.588 12.825 -11.793 1.00 91.75 166 ALA A C 1
ATOM 1318 O O . ALA A 1 166 ? 12.474 11.750 -12.390 1.00 91.75 166 ALA A O 1
ATOM 1319 N N . LEU A 1 167 ? 13.270 13.866 -12.292 1.00 92.00 167 LEU A N 1
ATOM 1320 C CA . LEU A 1 167 ? 13.934 13.867 -13.592 1.00 92.00 167 LEU A CA 1
ATOM 1321 C C . LEU A 1 167 ? 15.061 12.824 -13.643 1.00 92.00 167 LEU A C 1
ATOM 1323 O O . LEU A 1 167 ? 16.038 12.928 -12.891 1.00 92.00 167 LEU A O 1
ATOM 1327 N N . PRO A 1 168 ? 14.982 11.842 -14.556 1.00 91.12 168 PRO A N 1
ATOM 1328 C CA . PRO A 1 168 ? 16.054 10.878 -14.732 1.00 91.12 168 PRO A CA 1
ATOM 1329 C C . PRO A 1 168 ? 17.308 11.535 -15.308 1.00 91.12 168 PRO A C 1
ATOM 1331 O O . PRO A 1 168 ? 17.247 12.445 -16.138 1.00 91.12 168 PRO A O 1
ATOM 1334 N N . LYS A 1 169 ? 18.473 11.032 -14.898 1.00 90.25 169 LYS A N 1
ATOM 1335 C CA . LYS A 1 169 ? 19.757 11.439 -15.471 1.00 90.25 169 LYS A CA 1
ATOM 1336 C C . LYS A 1 169 ? 20.089 10.526 -16.641 1.00 90.25 169 LYS A C 1
ATOM 1338 O O . LYS A 1 169 ? 20.455 9.374 -16.442 1.00 90.25 169 LYS A O 1
ATOM 1343 N N . PHE A 1 170 ? 19.949 11.055 -17.849 1.00 89.06 170 PHE A N 1
ATOM 1344 C CA . PHE A 1 170 ? 20.288 10.345 -19.077 1.00 89.06 170 PHE A CA 1
ATOM 1345 C C . PHE A 1 170 ? 21.773 10.492 -19.408 1.00 89.06 170 PHE A C 1
ATOM 1347 O O . PHE A 1 170 ? 22.338 11.586 -19.312 1.00 89.06 170 PHE A O 1
ATOM 1354 N N . GLU A 1 171 ? 22.375 9.407 -19.879 1.00 84.75 171 GLU A N 1
ATOM 1355 C CA . GLU A 1 171 ? 23.642 9.448 -20.607 1.00 84.75 171 GLU A CA 1
ATOM 1356 C C . GLU A 1 171 ? 23.364 9.771 -22.092 1.00 84.75 171 GLU A C 1
ATOM 1358 O O . GLU A 1 171 ? 22.213 9.977 -22.493 1.00 84.75 171 GLU A O 1
ATOM 1363 N N . ARG A 1 172 ? 24.400 9.910 -22.932 1.00 76.62 172 ARG A N 1
ATOM 1364 C CA . ARG A 1 172 ? 24.185 10.225 -24.360 1.00 76.62 172 ARG A CA 1
ATOM 1365 C C . ARG A 1 172 ? 23.383 9.108 -25.039 1.00 76.62 172 ARG A C 1
ATOM 1367 O O . ARG A 1 172 ? 23.762 7.949 -24.944 1.00 76.62 172 ARG A O 1
ATOM 1374 N N . ASP A 1 173 ? 22.296 9.496 -25.710 1.00 66.81 173 ASP A N 1
ATOM 1375 C CA . ASP A 1 173 ? 21.371 8.642 -26.474 1.00 66.81 173 ASP A CA 1
ATOM 1376 C C . ASP A 1 173 ? 20.853 7.391 -25.738 1.00 66.81 173 ASP A C 1
ATOM 1378 O O . ASP A 1 173 ? 20.424 6.423 -26.367 1.00 66.81 173 ASP A O 1
ATOM 1382 N N . SER A 1 174 ? 20.849 7.411 -24.398 1.00 81.12 174 SER A N 1
ATOM 1383 C CA . SER A 1 174 ? 20.413 6.269 -23.601 1.00 81.12 174 SER A CA 1
ATOM 1384 C C . SER A 1 174 ? 18.901 6.256 -23.361 1.00 81.12 174 SER A C 1
ATOM 1386 O O . SER A 1 174 ? 18.237 7.290 -23.223 1.00 81.12 174 SER A O 1
ATOM 1388 N N . LYS A 1 175 ? 18.360 5.038 -23.297 1.00 89.62 175 LYS A N 1
ATOM 1389 C CA . LYS A 1 175 ? 17.056 4.735 -22.705 1.00 89.62 175 LYS A CA 1
ATOM 1390 C C . LYS A 1 175 ? 17.289 4.223 -21.283 1.00 89.62 175 LYS A C 1
ATOM 1392 O O . LYS A 1 175 ? 18.325 3.606 -21.034 1.00 89.62 175 LYS A O 1
ATOM 1397 N N . LEU A 1 176 ? 16.351 4.450 -20.371 1.00 93.75 176 LEU A N 1
ATOM 1398 C CA . LEU A 1 176 ? 16.471 3.996 -18.984 1.00 93.75 176 LEU A CA 1
ATOM 1399 C C . LEU A 1 176 ? 15.284 3.110 -18.610 1.00 93.75 176 LEU A C 1
ATOM 1401 O O . LEU A 1 176 ? 14.132 3.479 -18.829 1.00 93.75 176 LEU A O 1
ATOM 1405 N N . VAL A 1 177 ? 15.573 1.950 -18.035 1.00 95.81 177 VAL A N 1
ATOM 1406 C CA . VAL A 1 177 ? 14.600 1.100 -17.355 1.00 95.81 177 VAL A CA 1
ATOM 1407 C C . VAL A 1 177 ? 15.309 0.433 -16.190 1.00 95.81 177 VAL A C 1
ATOM 1409 O O . VAL A 1 177 ? 16.431 -0.040 -16.346 1.00 95.81 177 VAL A O 1
ATOM 1412 N N . ASP A 1 178 ? 14.699 0.472 -15.016 1.00 94.94 178 ASP A N 1
ATOM 1413 C CA . ASP A 1 178 ? 15.243 -0.167 -13.826 1.00 94.94 178 ASP A CA 1
ATOM 1414 C C . ASP A 1 178 ? 14.123 -0.473 -12.834 1.00 94.94 178 ASP A C 1
ATOM 1416 O O . ASP A 1 178 ? 13.221 0.338 -12.616 1.00 94.94 178 ASP A O 1
ATOM 1420 N N . ILE A 1 179 ? 14.196 -1.636 -12.201 1.00 96.69 179 ILE A N 1
ATOM 1421 C CA . ILE A 1 179 ? 13.248 -2.083 -11.187 1.00 96.69 179 ILE A CA 1
ATOM 1422 C C . ILE A 1 179 ? 13.990 -2.085 -9.848 1.00 96.69 179 ILE A C 1
ATOM 1424 O O . ILE A 1 179 ? 14.536 -3.099 -9.410 1.00 96.69 179 ILE A O 1
ATOM 1428 N N . LYS A 1 180 ? 14.012 -0.926 -9.189 1.00 95.25 180 LYS A N 1
ATOM 1429 C CA . LYS A 1 180 ? 14.872 -0.663 -8.027 1.00 95.25 180 LYS A CA 1
ATOM 1430 C C . LYS A 1 180 ? 14.439 -1.439 -6.792 1.00 95.25 180 LYS A C 1
ATOM 1432 O O . LYS A 1 180 ? 15.259 -2.065 -6.119 1.00 95.25 180 LYS A O 1
ATOM 1437 N N . LYS A 1 181 ? 13.149 -1.375 -6.446 1.00 96.75 181 LYS A N 1
ATOM 1438 C CA . LYS A 1 181 ? 12.631 -1.974 -5.210 1.00 96.75 181 LYS A CA 1
ATOM 1439 C C . LYS A 1 181 ? 11.183 -2.411 -5.361 1.00 96.75 181 LYS A C 1
ATOM 1441 O O . LYS A 1 181 ? 10.359 -1.705 -5.922 1.00 96.75 181 LYS A O 1
ATOM 1446 N N . LEU A 1 182 ? 10.886 -3.581 -4.801 1.00 97.81 182 LEU A N 1
ATOM 1447 C CA . LEU A 1 182 ? 9.528 -4.082 -4.617 1.00 97.81 182 LEU A CA 1
ATOM 1448 C C . LEU A 1 182 ? 9.361 -4.452 -3.152 1.00 97.81 182 LEU A C 1
ATOM 1450 O O . LEU A 1 182 ? 10.222 -5.153 -2.614 1.00 97.81 182 LEU A O 1
ATOM 1454 N N . ILE A 1 183 ? 8.272 -4.005 -2.536 1.00 97.62 183 ILE A N 1
ATOM 1455 C CA . ILE A 1 183 ? 7.890 -4.389 -1.175 1.00 97.62 183 ILE A CA 1
ATOM 1456 C C . ILE A 1 183 ? 6.385 -4.606 -1.086 1.00 97.62 183 ILE A C 1
ATOM 1458 O O . ILE A 1 183 ? 5.609 -3.900 -1.729 1.00 97.62 183 ILE A O 1
ATOM 1462 N N . PHE A 1 184 ? 5.984 -5.557 -0.250 1.00 97.94 184 PHE A N 1
ATOM 1463 C CA . PHE A 1 184 ? 4.609 -5.650 0.211 1.00 97.94 184 PHE A CA 1
ATOM 1464 C C . PHE A 1 184 ? 4.413 -4.777 1.446 1.00 97.94 184 PHE A C 1
ATOM 1466 O O . PHE A 1 184 ? 5.243 -4.772 2.355 1.00 97.94 184 PHE A O 1
ATOM 1473 N N . VAL A 1 185 ? 3.306 -4.043 1.466 1.00 97.88 185 VAL A N 1
ATOM 1474 C CA . VAL A 1 185 ? 2.878 -3.203 2.581 1.00 97.88 185 VAL A CA 1
ATOM 1475 C C . VAL A 1 185 ? 1.474 -3.656 2.985 1.00 97.88 185 VAL A C 1
ATOM 1477 O O . VAL A 1 185 ? 0.535 -3.456 2.212 1.00 97.88 185 VAL A O 1
ATOM 1480 N N . PRO A 1 186 ? 1.302 -4.301 4.151 1.00 97.94 186 PRO A N 1
ATOM 1481 C CA . PRO A 1 186 ? -0.016 -4.726 4.606 1.00 97.94 186 PRO A CA 1
ATOM 1482 C C . PRO A 1 186 ? -0.873 -3.510 4.970 1.00 97.94 186 PRO A C 1
ATOM 1484 O O . PRO A 1 186 ? -0.385 -2.561 5.585 1.00 97.94 186 PRO A O 1
ATOM 1487 N N . GLU A 1 187 ? -2.156 -3.549 4.631 1.00 98.25 187 GLU A N 1
ATOM 1488 C CA . GLU A 1 187 ? -3.157 -2.633 5.167 1.00 98.25 187 GLU A CA 1
ATOM 1489 C C . GLU A 1 187 ? -4.006 -3.378 6.193 1.00 98.25 187 GLU A C 1
ATOM 1491 O O . GLU A 1 187 ? -4.761 -4.292 5.862 1.00 98.25 187 GLU A O 1
ATOM 1496 N N . TYR A 1 188 ? -3.868 -2.991 7.453 1.00 97.56 188 TYR A N 1
ATOM 1497 C CA . TYR A 1 188 ? -4.592 -3.587 8.565 1.00 97.56 188 TYR A CA 1
ATOM 1498 C C . TYR A 1 188 ? -6.014 -3.048 8.639 1.00 97.56 188 TYR A C 1
ATOM 1500 O O . TYR A 1 188 ? -6.250 -1.874 8.352 1.00 97.56 188 TYR A O 1
ATOM 1508 N N . THR A 1 189 ? -6.951 -3.880 9.093 1.00 96.25 189 THR A N 1
ATOM 1509 C CA . THR A 1 189 ? -8.320 -3.454 9.389 1.00 96.25 189 THR A CA 1
ATOM 1510 C C . THR A 1 189 ? -8.705 -3.749 10.825 1.00 96.25 189 THR A C 1
ATOM 1512 O O . THR A 1 189 ? -8.486 -4.846 11.333 1.00 96.25 189 THR A O 1
ATOM 1515 N N . PHE A 1 190 ? -9.330 -2.765 11.461 1.00 94.81 190 PHE A N 1
ATOM 1516 C CA . PHE A 1 190 ? -9.939 -2.907 12.773 1.00 94.81 190 PHE A CA 1
ATOM 1517 C C . PHE A 1 190 ? -11.344 -2.316 12.729 1.00 94.81 190 PHE A C 1
ATOM 1519 O O . PHE A 1 190 ? -11.532 -1.203 12.247 1.00 94.81 190 PHE A O 1
ATOM 1526 N N . THR A 1 191 ? -12.341 -3.063 13.198 1.00 93.94 191 THR A N 1
ATOM 1527 C CA . THR A 1 191 ? -13.733 -2.596 13.231 1.00 93.94 191 THR A CA 1
ATOM 1528 C C . THR A 1 191 ? -14.202 -2.503 14.664 1.00 93.94 191 THR A C 1
ATOM 1530 O O . THR A 1 191 ? -14.089 -3.469 15.418 1.00 93.94 191 THR A O 1
ATOM 1533 N N . ILE A 1 192 ? -14.783 -1.362 15.017 1.00 92.81 192 ILE A N 1
ATOM 1534 C CA . ILE A 1 192 ? -15.328 -1.121 16.341 1.00 92.81 192 ILE A CA 1
ATOM 1535 C C . ILE A 1 192 ? -16.747 -0.580 16.284 1.00 92.81 192 ILE A C 1
ATOM 1537 O O . ILE A 1 192 ? -17.078 0.249 15.439 1.00 92.81 192 ILE A O 1
ATOM 1541 N N . LYS A 1 193 ? -17.598 -1.057 17.194 1.00 92.00 193 LYS A N 1
ATOM 1542 C CA . LYS A 1 193 ? -18.973 -0.577 17.318 1.00 92.00 193 LYS A CA 1
ATOM 1543 C C . LYS A 1 193 ? -19.022 0.674 18.181 1.00 92.00 193 LYS A C 1
ATOM 1545 O O . LYS A 1 193 ? -18.366 0.740 19.219 1.00 92.00 193 LYS A O 1
ATOM 1550 N N . ILE A 1 194 ? -19.825 1.630 17.742 1.00 89.88 194 ILE A N 1
ATOM 1551 C CA . ILE A 1 194 ? -20.244 2.793 18.512 1.00 89.88 194 ILE A CA 1
ATOM 1552 C C . ILE A 1 194 ? -21.579 2.440 19.166 1.00 89.88 194 ILE A C 1
ATOM 1554 O O . ILE A 1 194 ? -22.465 1.892 18.501 1.00 89.88 194 ILE A O 1
ATOM 1558 N N . LYS A 1 195 ? -21.687 2.733 20.456 1.00 82.75 195 LYS A N 1
ATOM 1559 C CA . LYS A 1 195 ? -22.919 2.609 21.221 1.00 82.75 195 LYS A CA 1
ATOM 1560 C C . LYS A 1 195 ? -23.839 3.797 20.995 1.00 82.75 195 LYS A C 1
ATOM 1562 O O . LYS A 1 195 ? -23.311 4.930 20.931 1.00 82.75 195 LYS A O 1
#

pLDDT: mean 91.91, std 7.67, range [60.44, 98.56]